Protein AF-A0A3C0K4G5-F1 (afdb_monomer)

Nearest PDB structures (foldseek):
  8pnl-assembly2_C  TM=5.214E-01  e=1.977E+00  Mycolicibacterium hassiacum DSM 44199
  8tn6-assembly1_C  TM=3.599E-01  e=7.451E+00  synthetic construct

Structure (mmCIF, N/CA/C/O backbone):
data_AF-A0A3C0K4G5-F1
#
_entry.id   AF-A0A3C0K4G5-F1
#
loop_
_atom_site.group_PDB
_atom_site.id
_atom_site.type_symbol
_atom_site.label_atom_id
_atom_site.label_alt_id
_atom_site.label_comp_id
_atom_site.label_asym_id
_atom_site.label_entity_id
_atom_site.label_seq_id
_atom_site.pdbx_PDB_ins_code
_atom_site.Cartn_x
_atom_site.Cartn_y
_atom_site.Cartn_z
_atom_site.occupancy
_atom_site.B_iso_or_equiv
_atom_site.auth_seq_id
_atom_site.auth_comp_id
_atom_site.auth_asym_id
_atom_site.auth_atom_id
_atom_site.pdbx_PDB_model_num
ATOM 1 N N . MET A 1 1 ? 1.314 -15.168 -3.927 1.00 71.06 1 MET A N 1
ATOM 2 C CA . MET A 1 1 ? 0.604 -15.951 -2.889 1.00 71.06 1 MET A CA 1
ATOM 3 C C . MET A 1 1 ? 1.428 -16.122 -1.617 1.00 71.06 1 MET A C 1
ATOM 5 O O . MET A 1 1 ? 0.917 -15.771 -0.565 1.00 71.06 1 MET A O 1
ATOM 9 N N . PHE A 1 2 ? 2.704 -16.529 -1.686 1.00 85.88 2 PHE A N 1
ATOM 10 C CA . PHE A 1 2 ? 3.572 -16.619 -0.495 1.00 85.88 2 PHE A CA 1
ATOM 11 C C . PHE A 1 2 ? 3.654 -15.322 0.336 1.00 85.88 2 PHE A C 1
ATOM 13 O O . PHE A 1 2 ? 3.448 -15.363 1.543 1.00 85.88 2 PHE A O 1
ATOM 20 N N . TYR A 1 3 ? 3.853 -14.161 -0.300 1.00 85.94 3 TYR A N 1
ATOM 21 C CA . TYR A 1 3 ? 3.911 -12.863 0.399 1.00 85.94 3 TYR A CA 1
ATOM 22 C C . TYR A 1 3 ? 2.612 -12.499 1.130 1.00 85.94 3 TYR A C 1
ATOM 24 O O . TYR A 1 3 ? 2.644 -11.969 2.234 1.00 85.94 3 TYR A O 1
ATOM 32 N N . LEU A 1 4 ? 1.462 -12.830 0.533 1.00 84.94 4 LEU A N 1
ATOM 33 C CA . LEU A 1 4 ? 0.150 -12.618 1.148 1.00 84.94 4 LEU A CA 1
ATOM 34 C C . LEU A 1 4 ? -0.042 -13.521 2.364 1.00 84.94 4 LEU A C 1
ATOM 36 O O . LEU A 1 4 ? -0.507 -13.043 3.386 1.00 84.94 4 LEU A O 1
ATOM 40 N N . ALA A 1 5 ? 0.375 -14.789 2.291 1.00 87.75 5 ALA A N 1
ATOM 41 C CA . ALA A 1 5 ? 0.320 -15.696 3.436 1.00 87.75 5 ALA A CA 1
ATOM 42 C C . ALA A 1 5 ? 1.181 -15.192 4.608 1.00 87.75 5 ALA A C 1
ATOM 44 O O . ALA A 1 5 ? 0.716 -15.164 5.748 1.00 87.75 5 ALA A O 1
ATOM 45 N N . ILE A 1 6 ? 2.401 -14.719 4.321 1.00 90.00 6 ILE A N 1
ATOM 46 C CA . ILE A 1 6 ? 3.275 -14.085 5.320 1.00 90.00 6 ILE A CA 1
ATOM 47 C C . ILE A 1 6 ? 2.600 -12.833 5.892 1.00 90.00 6 ILE A C 1
ATOM 49 O O . ILE A 1 6 ? 2.559 -12.660 7.107 1.00 90.00 6 ILE A O 1
ATOM 53 N N . GLY A 1 7 ? 2.025 -11.989 5.034 1.00 88.94 7 GLY A N 1
ATOM 54 C CA . GLY A 1 7 ? 1.287 -10.795 5.437 1.00 88.94 7 GLY A CA 1
ATOM 55 C C . GLY A 1 7 ? 0.081 -11.108 6.321 1.00 88.94 7 GLY A C 1
ATOM 56 O O . GLY A 1 7 ? -0.123 -10.449 7.333 1.00 88.94 7 GLY A O 1
ATOM 57 N N . TYR A 1 8 ? -0.689 -12.150 6.008 1.00 88.38 8 TYR A N 1
ATOM 58 C CA . TYR A 1 8 ? -1.828 -12.573 6.824 1.00 88.38 8 TYR A CA 1
ATOM 59 C C . TYR A 1 8 ? -1.393 -13.034 8.211 1.00 88.38 8 TYR A C 1
ATOM 61 O O . TYR A 1 8 ? -1.981 -12.616 9.209 1.00 88.38 8 TYR A O 1
ATOM 69 N N . TYR A 1 9 ? -0.328 -13.831 8.282 1.00 88.62 9 TYR A N 1
ATOM 70 C CA . TYR A 1 9 ? 0.226 -14.296 9.548 1.00 88.62 9 TYR A CA 1
ATOM 71 C C . TYR A 1 9 ? 0.795 -13.143 10.389 1.00 88.62 9 TYR A C 1
ATOM 73 O O . TYR A 1 9 ? 0.429 -12.971 11.552 1.00 88.62 9 TYR A O 1
ATOM 81 N N . LEU A 1 10 ? 1.650 -12.303 9.795 1.00 87.94 10 LEU A N 1
ATOM 82 C CA . LEU A 1 10 ? 2.227 -11.144 10.480 1.00 87.94 10 LEU A CA 1
ATOM 83 C C . LEU A 1 10 ? 1.141 -10.153 10.902 1.00 87.94 10 LEU A C 1
ATOM 85 O O . LEU A 1 10 ? 1.164 -9.665 12.029 1.00 87.94 10 LEU A O 1
ATOM 89 N N . GLY A 1 11 ? 0.177 -9.883 10.025 1.00 83.88 11 GLY A N 1
ATOM 90 C CA . GLY A 1 11 ? -0.947 -8.993 10.278 1.00 83.88 11 GLY A CA 1
ATOM 91 C C . GLY A 1 11 ? -1.810 -9.454 11.444 1.00 83.88 11 GLY A C 1
ATOM 92 O O . GLY A 1 11 ? -2.115 -8.634 12.303 1.00 83.88 11 GLY A O 1
ATOM 93 N N . GLY A 1 12 ? -2.129 -10.750 11.524 1.00 83.25 12 GLY A N 1
ATOM 94 C CA . GLY A 1 12 ? -2.823 -11.336 12.676 1.00 83.25 12 GLY A CA 1
ATOM 95 C C . GLY A 1 12 ? -2.038 -11.138 13.973 1.00 83.25 12 GLY A C 1
ATOM 96 O O . GLY A 1 12 ? -2.555 -10.579 14.937 1.00 83.25 12 GLY A O 1
ATOM 97 N N . ASN A 1 13 ? -0.743 -11.458 13.966 1.00 85.69 13 ASN A N 1
ATOM 98 C CA . ASN A 1 13 ? 0.110 -11.306 15.147 1.00 85.69 13 ASN A CA 1
ATOM 99 C C . ASN A 1 13 ? 0.260 -9.839 15.597 1.00 85.69 13 ASN A C 1
ATOM 101 O O . ASN A 1 13 ? 0.286 -9.548 16.795 1.00 85.69 13 ASN A O 1
ATOM 105 N N . PHE A 1 14 ? 0.376 -8.896 14.655 1.00 82.12 14 PHE A N 1
ATOM 106 C CA . PHE A 1 14 ? 0.451 -7.463 14.956 1.00 82.12 14 PHE A CA 1
ATOM 107 C C . PHE A 1 14 ? -0.881 -6.902 15.453 1.00 82.12 14 PHE A C 1
ATOM 109 O O . PHE A 1 14 ? -0.883 -6.037 16.334 1.00 82.12 14 PHE A O 1
ATOM 116 N N . ALA A 1 15 ? -1.993 -7.388 14.907 1.00 82.00 15 ALA A N 1
ATOM 117 C CA . ALA A 1 15 ? -3.328 -6.998 15.323 1.00 82.00 15 ALA A CA 1
ATOM 118 C C . ALA A 1 15 ? -3.652 -7.502 16.736 1.00 82.00 15 ALA A C 1
ATOM 120 O O . ALA A 1 15 ? -4.296 -6.796 17.502 1.00 82.00 15 ALA A O 1
ATOM 121 N N . ASP A 1 16 ? -3.148 -8.673 17.117 1.00 82.38 16 ASP A N 1
ATOM 122 C CA . ASP A 1 16 ? -3.434 -9.293 18.412 1.00 82.38 16 ASP A CA 1
ATOM 123 C C . ASP A 1 16 ? -2.729 -8.616 19.586 1.00 82.38 16 ASP A C 1
ATOM 125 O O . ASP A 1 16 ? -3.278 -8.547 20.683 1.00 82.38 16 ASP A O 1
ATOM 129 N N . LYS A 1 17 ? -1.523 -8.080 19.372 1.00 81.38 17 LYS A N 1
ATOM 130 C CA . LYS A 1 17 ? -0.744 -7.470 20.458 1.00 81.38 17 LYS A CA 1
ATOM 131 C C . LYS A 1 17 ? -1.300 -6.132 20.934 1.00 81.38 17 LYS A C 1
ATOM 133 O O . LYS A 1 17 ? -1.215 -5.850 22.121 1.00 81.38 17 LYS A O 1
ATOM 138 N N . ASN A 1 18 ? -1.740 -5.265 20.019 1.00 79.25 18 ASN A N 1
ATOM 139 C CA . ASN A 1 18 ? -2.241 -3.916 20.321 1.00 79.25 18 ASN A CA 1
ATOM 140 C C . ASN A 1 18 ? -2.985 -3.343 19.097 1.00 79.25 18 ASN A C 1
ATOM 142 O O . ASN A 1 18 ? -2.387 -2.551 18.349 1.00 79.25 18 ASN A O 1
ATOM 146 N N . PRO A 1 19 ? -4.254 -3.731 18.873 1.00 83.00 19 PRO A N 1
ATOM 147 C CA . PRO A 1 19 ? -5.026 -3.281 17.723 1.00 83.00 19 PRO A CA 1
ATOM 148 C C . PRO A 1 19 ? -5.425 -1.818 17.914 1.00 83.00 19 PRO A C 1
ATOM 150 O O . PRO A 1 19 ? -6.320 -1.502 18.695 1.00 83.00 19 PRO A O 1
ATOM 153 N N . THR A 1 20 ? -4.764 -0.904 17.202 1.00 89.94 20 THR A N 1
ATOM 154 C CA . THR A 1 20 ? -5.171 0.507 17.172 1.00 89.94 20 THR A CA 1
ATOM 155 C C . THR A 1 20 ? -5.359 0.984 15.734 1.00 89.94 20 THR A C 1
ATOM 157 O O . THR A 1 20 ? -4.530 0.669 14.873 1.00 89.94 20 THR A O 1
ATOM 160 N N . PRO A 1 21 ? -6.410 1.778 15.439 1.00 90.31 21 PRO A N 1
ATOM 161 C CA . PRO A 1 21 ? -6.629 2.275 14.081 1.00 90.31 21 PRO A CA 1
ATOM 162 C C . PRO A 1 21 ? -5.448 3.111 13.574 1.00 90.31 21 PRO A C 1
ATOM 164 O O . PRO A 1 21 ? -5.067 3.011 12.413 1.00 90.31 21 PRO A O 1
ATOM 167 N N . ALA A 1 22 ? -4.801 3.879 14.457 1.00 90.25 22 ALA A N 1
ATOM 168 C CA . ALA A 1 22 ? -3.616 4.659 14.111 1.00 90.25 22 ALA A CA 1
ATOM 169 C C . ALA A 1 22 ? -2.469 3.792 13.562 1.00 90.25 22 ALA A C 1
ATOM 171 O O . ALA A 1 22 ? -1.893 4.124 12.528 1.00 90.25 22 ALA A O 1
ATOM 172 N N . LYS A 1 23 ? -2.160 2.658 14.210 1.00 90.69 23 LYS A N 1
ATOM 173 C CA . LYS A 1 23 ? -1.107 1.736 13.750 1.00 90.69 23 LYS A CA 1
ATOM 174 C C . LYS A 1 23 ? -1.482 1.057 12.438 1.00 90.69 23 LYS A C 1
ATOM 176 O O . LYS A 1 23 ? -0.622 0.920 11.575 1.00 90.69 23 LYS A O 1
ATOM 181 N N . TYR A 1 24 ? -2.750 0.680 12.276 1.00 93.38 24 TYR A N 1
ATOM 182 C CA . TYR A 1 24 ? -3.276 0.129 11.028 1.00 93.38 24 TYR A CA 1
ATOM 183 C C . TYR A 1 24 ? -3.051 1.079 9.848 1.00 93.38 24 TYR A C 1
ATOM 185 O O . TYR A 1 24 ? -2.390 0.723 8.873 1.00 93.38 24 TYR A O 1
ATOM 193 N N . TYR A 1 25 ? -3.529 2.318 9.962 1.00 94.44 25 TYR A N 1
ATOM 194 C CA . TYR A 1 25 ? -3.372 3.303 8.898 1.00 94.44 25 TYR A CA 1
ATOM 195 C C . TYR A 1 25 ? -1.909 3.690 8.678 1.00 94.44 25 TYR A C 1
ATOM 197 O O . TYR A 1 25 ? -1.507 3.912 7.539 1.00 94.44 25 TYR A O 1
ATOM 205 N N . GLN A 1 26 ? -1.086 3.721 9.729 1.00 93.19 26 GLN A N 1
ATOM 206 C CA . GLN A 1 26 ? 0.347 3.991 9.604 1.00 93.19 26 GLN A CA 1
ATOM 207 C C . GLN A 1 26 ? 1.075 2.877 8.835 1.00 93.19 26 GLN A C 1
ATOM 209 O O . GLN A 1 26 ? 1.898 3.151 7.965 1.00 93.19 26 GLN A O 1
ATOM 214 N N . LEU A 1 27 ? 0.735 1.617 9.105 1.00 94.06 27 LEU A N 1
ATOM 215 C CA . LEU A 1 27 ? 1.274 0.465 8.388 1.00 94.06 27 LEU A CA 1
ATOM 216 C C . LEU A 1 27 ? 0.886 0.496 6.898 1.00 94.06 27 LEU A C 1
ATOM 218 O O . LEU A 1 27 ? 1.720 0.271 6.019 1.00 94.06 27 LEU A O 1
ATOM 222 N N . LEU A 1 28 ? -0.366 0.841 6.595 1.00 95.38 28 LEU A N 1
ATOM 223 C CA . LEU A 1 28 ? -0.839 0.958 5.215 1.00 95.38 28 LEU A CA 1
ATOM 224 C C . LEU A 1 28 ? -0.250 2.161 4.471 1.00 95.38 28 LEU A C 1
ATOM 226 O O . LEU A 1 28 ? 0.032 2.058 3.279 1.00 95.38 28 LEU A O 1
ATOM 230 N N . SER A 1 29 ? 0.021 3.272 5.155 1.00 95.94 29 SER A N 1
ATOM 231 C CA . SER A 1 29 ? 0.682 4.424 4.529 1.00 95.94 29 SER A CA 1
ATOM 232 C C . SER A 1 29 ? 2.145 4.139 4.169 1.00 95.94 29 SER A C 1
ATOM 234 O O . SER A 1 29 ? 2.613 4.633 3.146 1.00 95.94 29 SER A O 1
ATOM 236 N N . ILE A 1 30 ? 2.839 3.253 4.895 1.00 95.69 30 ILE A N 1
ATOM 237 C CA . ILE A 1 30 ? 4.140 2.714 4.450 1.00 95.69 30 ILE A CA 1
ATOM 238 C C . ILE A 1 30 ? 3.978 1.946 3.130 1.00 95.69 30 ILE A C 1
ATOM 240 O O . ILE A 1 30 ? 4.737 2.177 2.189 1.00 95.69 30 ILE A O 1
ATOM 244 N N . SER A 1 31 ? 2.964 1.080 3.023 1.00 95.00 31 SER A N 1
ATOM 245 C CA . SER A 1 31 ? 2.683 0.345 1.775 1.00 95.00 31 SER A CA 1
ATOM 246 C C . SER A 1 31 ? 2.389 1.279 0.609 1.00 95.00 31 SER A C 1
ATOM 248 O O . SER A 1 31 ? 2.823 1.013 -0.509 1.00 95.00 31 SER A O 1
ATOM 250 N N . ALA A 1 32 ? 1.676 2.376 0.864 1.00 96.00 32 ALA A N 1
ATOM 251 C CA . ALA A 1 32 ? 1.344 3.379 -0.137 1.00 96.00 32 ALA A CA 1
ATOM 252 C C . ALA A 1 32 ? 2.599 4.035 -0.729 1.00 96.00 32 ALA A C 1
ATOM 254 O O . ALA A 1 32 ? 2.745 4.102 -1.950 1.00 96.00 32 ALA A O 1
ATOM 255 N N . VAL A 1 33 ? 3.539 4.447 0.129 1.00 95.88 33 VAL A N 1
ATOM 256 C CA . VAL A 1 33 ? 4.823 5.023 -0.298 1.00 95.88 33 VAL A CA 1
ATOM 257 C C . VAL A 1 33 ? 5.664 3.994 -1.045 1.00 95.88 33 VAL A C 1
ATOM 259 O O . VAL A 1 33 ? 6.161 4.287 -2.127 1.00 95.88 33 VAL A O 1
ATOM 262 N N . LEU A 1 34 ? 5.781 2.771 -0.520 1.00 94.25 34 LEU A N 1
ATOM 263 C CA . LEU A 1 34 ? 6.515 1.699 -1.194 1.00 94.25 34 LEU A CA 1
ATOM 264 C C . LEU A 1 34 ? 5.939 1.406 -2.581 1.00 94.25 34 LEU A C 1
ATOM 266 O O . LEU A 1 34 ? 6.698 1.277 -3.534 1.00 94.25 34 LEU A O 1
ATOM 270 N N . THR A 1 35 ? 4.611 1.367 -2.702 1.00 93.69 35 THR A N 1
ATOM 271 C CA . THR A 1 35 ? 3.902 1.152 -3.971 1.00 93.69 35 THR A CA 1
ATOM 272 C C . THR A 1 35 ? 4.184 2.276 -4.967 1.00 93.69 35 THR A C 1
ATOM 274 O O . THR A 1 35 ? 4.454 2.010 -6.135 1.00 93.69 35 T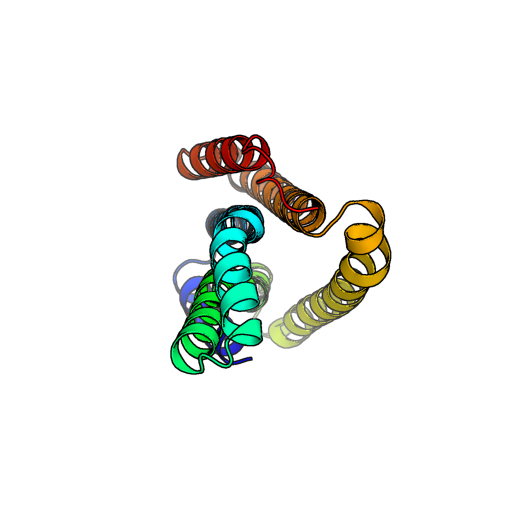HR A O 1
ATOM 277 N N . ALA A 1 36 ? 4.197 3.529 -4.510 1.00 92.94 36 ALA A N 1
ATOM 278 C CA . ALA A 1 36 ? 4.545 4.687 -5.332 1.00 92.94 36 ALA A CA 1
ATOM 279 C C . ALA A 1 36 ? 6.008 4.669 -5.813 1.00 92.94 36 ALA A C 1
ATOM 281 O O . ALA A 1 36 ? 6.304 5.158 -6.904 1.00 92.94 36 ALA A O 1
ATOM 282 N N . SER A 1 37 ? 6.914 4.079 -5.029 1.00 91.25 37 SER A N 1
ATOM 283 C CA . SER A 1 37 ? 8.331 3.930 -5.379 1.00 91.25 37 SER A CA 1
ATOM 284 C C . SER A 1 37 ? 8.596 2.849 -6.429 1.00 91.25 37 SER A C 1
ATOM 286 O O . SER A 1 37 ? 9.598 2.943 -7.137 1.00 91.25 37 SER A O 1
ATOM 288 N N . ILE A 1 38 ? 7.720 1.841 -6.555 1.00 91.06 38 ILE A N 1
ATOM 289 C CA . ILE A 1 38 ? 7.889 0.691 -7.466 1.00 91.06 38 ILE A CA 1
ATOM 290 C C . ILE A 1 38 ? 8.363 1.098 -8.867 1.00 91.06 38 ILE A C 1
ATOM 292 O O . ILE A 1 38 ? 9.419 0.604 -9.260 1.00 91.06 38 ILE A O 1
ATOM 296 N N . PRO A 1 39 ? 7.673 1.987 -9.618 1.00 87.75 39 PRO A N 1
ATOM 297 C CA . PRO A 1 39 ? 8.055 2.298 -10.996 1.00 87.75 39 PRO A CA 1
ATOM 298 C C . PRO A 1 39 ? 9.496 2.807 -11.125 1.00 87.75 39 PRO A C 1
ATOM 300 O O . PRO A 1 39 ? 10.181 2.458 -12.085 1.00 87.75 39 PRO A O 1
ATOM 303 N N . TYR A 1 40 ? 9.982 3.568 -10.144 1.00 85.56 40 TYR A N 1
ATOM 304 C CA . TYR A 1 40 ? 11.330 4.140 -10.157 1.00 85.56 40 TYR A CA 1
ATOM 305 C C . TYR A 1 40 ? 12.409 3.107 -9.849 1.00 85.56 40 TYR A C 1
ATOM 307 O O . TYR A 1 40 ? 13.481 3.140 -10.446 1.00 85.56 40 TYR A O 1
ATOM 315 N N . ILE A 1 41 ? 12.119 2.167 -8.949 1.00 85.00 41 ILE A N 1
ATOM 316 C CA . ILE A 1 41 ? 13.048 1.086 -8.602 1.00 85.00 41 ILE A CA 1
ATOM 317 C C . ILE A 1 41 ? 13.052 0.018 -9.707 1.00 85.00 41 ILE A C 1
ATOM 319 O O . ILE A 1 41 ? 14.096 -0.548 -10.023 1.00 85.00 41 ILE A O 1
ATOM 323 N N . SER A 1 42 ? 11.903 -0.239 -10.341 1.00 78.88 42 SER A N 1
ATOM 324 C CA . SER A 1 42 ? 11.782 -1.237 -11.408 1.00 78.88 42 SER A CA 1
ATOM 325 C C . SER A 1 42 ? 12.382 -0.787 -12.739 1.00 78.88 42 SER A C 1
ATOM 327 O O . SER A 1 42 ? 12.813 -1.629 -13.520 1.00 78.88 42 SER A O 1
ATOM 329 N N . GLN A 1 43 ? 12.428 0.521 -13.016 1.00 76.56 43 GLN A N 1
ATOM 330 C CA . GLN A 1 43 ? 12.919 1.057 -14.289 1.00 76.56 43 GLN A CA 1
ATOM 331 C C . GLN A 1 43 ? 14.357 0.623 -14.653 1.00 76.56 43 GLN A C 1
ATOM 333 O O . GLN A 1 43 ? 14.540 0.134 -15.770 1.00 76.56 43 GLN A O 1
ATOM 338 N N . PRO A 1 44 ? 15.374 0.730 -13.771 1.00 71.69 44 PRO A N 1
ATOM 339 C CA . PRO A 1 44 ? 16.724 0.258 -14.094 1.00 71.69 44 PRO A CA 1
ATOM 340 C C . PRO A 1 44 ? 16.767 -1.259 -14.309 1.00 71.69 44 PRO A C 1
ATOM 342 O O . PRO A 1 44 ? 17.443 -1.739 -15.216 1.00 71.69 44 PRO A O 1
ATOM 345 N N . ILE A 1 45 ? 15.995 -2.018 -13.528 1.00 71.12 45 ILE A N 1
ATOM 346 C CA . ILE A 1 45 ? 15.939 -3.480 -13.630 1.00 71.12 45 ILE A CA 1
ATOM 347 C C . ILE A 1 45 ? 15.361 -3.901 -14.980 1.00 71.12 45 ILE A C 1
ATOM 349 O O . ILE A 1 45 ? 15.919 -4.772 -15.638 1.00 71.12 45 ILE A O 1
ATOM 353 N N . LEU A 1 46 ? 14.286 -3.249 -15.423 1.00 67.81 46 LEU A N 1
ATOM 354 C CA . LEU A 1 46 ? 13.648 -3.511 -16.713 1.00 67.81 46 LEU A CA 1
ATOM 355 C C . LEU A 1 46 ? 14.551 -3.145 -17.896 1.00 67.81 46 LEU A C 1
ATOM 357 O O . LEU A 1 46 ? 14.577 -3.873 -18.885 1.00 67.81 46 LEU A O 1
ATOM 361 N N . PHE A 1 47 ? 15.318 -2.057 -17.793 1.00 71.12 47 PHE A N 1
ATOM 362 C CA . PHE A 1 47 ? 16.280 -1.664 -18.824 1.00 71.12 47 PHE A CA 1
ATOM 363 C C . PHE A 1 47 ? 17.416 -2.685 -18.972 1.00 71.12 47 PHE A C 1
ATOM 365 O O . PHE A 1 47 ? 17.741 -3.093 -20.085 1.00 71.12 47 PHE A O 1
ATOM 372 N N . HIS A 1 48 ? 17.988 -3.151 -17.859 1.00 67.75 48 HIS A N 1
ATOM 373 C CA . HIS A 1 48 ? 19.017 -4.191 -17.894 1.00 67.75 48 HIS A CA 1
ATOM 374 C C . HIS A 1 48 ? 18.455 -5.554 -18.325 1.00 67.75 48 HIS A C 1
ATOM 376 O O . HIS A 1 48 ? 19.112 -6.283 -19.066 1.00 67.75 48 HIS A O 1
ATOM 382 N N . ALA A 1 49 ? 17.220 -5.878 -17.934 1.00 64.06 49 ALA A N 1
ATOM 383 C CA . ALA A 1 49 ? 16.542 -7.099 -18.354 1.00 64.06 49 ALA A CA 1
ATOM 384 C C . ALA A 1 49 ? 16.275 -7.131 -19.866 1.00 64.06 49 ALA A C 1
ATOM 386 O O . ALA A 1 49 ? 16.491 -8.164 -20.496 1.00 64.06 49 ALA A O 1
ATOM 387 N N . SER A 1 50 ? 15.832 -6.019 -20.467 1.00 63.03 50 SER A N 1
ATOM 388 C CA . SER A 1 50 ? 15.538 -5.976 -21.906 1.00 63.03 50 SER A CA 1
ATOM 389 C C . SER A 1 50 ? 16.800 -6.159 -22.753 1.00 63.03 50 SER A C 1
ATOM 391 O O . SER A 1 50 ? 16.787 -6.919 -23.721 1.00 63.03 50 SER A O 1
ATOM 393 N N . GLN A 1 51 ? 17.921 -5.556 -22.348 1.00 64.56 51 GLN A N 1
ATOM 394 C CA . GLN A 1 51 ? 19.211 -5.762 -23.012 1.00 64.56 51 GLN A CA 1
ATOM 395 C C . GLN A 1 51 ? 19.701 -7.210 -22.881 1.00 64.56 51 GLN A C 1
ATOM 397 O O . GLN A 1 51 ? 20.162 -7.790 -23.862 1.00 64.56 51 GLN A O 1
ATOM 402 N N . ALA A 1 52 ? 19.529 -7.824 -21.709 1.00 61.41 52 ALA A N 1
ATOM 403 C CA . ALA A 1 52 ? 19.947 -9.201 -21.453 1.00 61.41 52 ALA A CA 1
ATOM 404 C C . ALA A 1 52 ? 19.148 -10.257 -22.224 1.00 61.41 52 ALA A C 1
ATOM 406 O O . ALA A 1 52 ? 19.727 -11.224 -22.716 1.00 61.41 52 ALA A O 1
ATOM 407 N N . ILE A 1 53 ? 17.832 -10.070 -22.368 1.00 60.44 53 ILE A N 1
ATOM 408 C CA . ILE A 1 53 ? 16.982 -10.973 -23.162 1.00 60.44 53 ILE A CA 1
ATOM 409 C C . ILE A 1 53 ? 17.431 -10.969 -24.627 1.00 60.44 53 ILE A C 1
ATOM 411 O O . ILE A 1 53 ? 17.495 -12.021 -25.256 1.00 60.44 53 ILE A O 1
ATOM 415 N N . THR A 1 54 ? 17.811 -9.800 -25.148 1.00 62.09 54 THR A N 1
ATOM 416 C CA . THR A 1 54 ? 18.315 -9.655 -26.523 1.00 62.09 54 THR A CA 1
ATOM 417 C C . THR A 1 54 ? 19.670 -10.350 -26.721 1.00 62.09 54 THR A C 1
ATOM 419 O O . THR A 1 54 ? 19.987 -10.780 -27.827 1.00 62.09 54 THR A O 1
ATOM 422 N N . ALA A 1 55 ? 20.452 -10.498 -25.647 1.00 67.12 55 ALA A N 1
ATOM 423 C CA . ALA A 1 55 ? 21.757 -11.157 -25.635 1.00 67.12 55 ALA A CA 1
ATOM 424 C C . ALA A 1 55 ? 21.717 -12.645 -25.218 1.00 67.12 55 ALA A C 1
ATOM 426 O O . ALA A 1 55 ? 22.772 -13.267 -25.136 1.00 67.12 55 ALA A O 1
ATOM 427 N N . PHE A 1 56 ? 20.533 -13.222 -24.949 1.00 63.62 56 PHE A N 1
ATOM 428 C CA . PHE A 1 56 ? 20.363 -14.570 -24.371 1.00 63.62 56 PHE A CA 1
ATOM 429 C C . PHE A 1 56 ? 21.153 -14.802 -23.061 1.00 63.62 56 PHE A C 1
ATOM 431 O O . PHE A 1 56 ? 21.564 -15.922 -22.754 1.00 63.62 56 PHE A O 1
ATOM 438 N N . ASP A 1 57 ? 21.342 -13.755 -22.252 1.00 70.88 57 ASP A N 1
ATOM 439 C CA . ASP A 1 57 ? 22.142 -13.811 -21.023 1.00 70.88 57 ASP A CA 1
ATOM 440 C C . ASP A 1 57 ? 21.287 -14.238 -19.809 1.00 70.88 57 ASP A C 1
ATOM 442 O O . ASP A 1 57 ? 20.659 -13.428 -19.113 1.00 70.88 57 ASP A O 1
ATOM 446 N N . ILE A 1 58 ? 21.217 -15.556 -19.582 1.00 73.31 58 ILE A N 1
ATOM 447 C CA . ILE A 1 58 ? 20.372 -16.209 -18.560 1.00 73.31 58 ILE A CA 1
ATOM 448 C C . ILE A 1 58 ? 20.598 -15.660 -17.127 1.00 73.31 58 ILE A C 1
ATOM 450 O O . ILE A 1 58 ? 19.605 -15.428 -16.422 1.00 73.31 58 ILE A O 1
ATOM 454 N N . PRO A 1 59 ? 21.839 -15.416 -16.655 1.00 76.56 59 PRO A N 1
ATOM 455 C CA . PRO A 1 59 ? 22.101 -14.818 -15.343 1.00 76.56 59 PRO A CA 1
ATOM 456 C C . PRO A 1 59 ? 21.417 -13.467 -15.101 1.00 76.56 59 PRO A C 1
ATOM 458 O O . PRO A 1 59 ? 20.815 -13.266 -14.044 1.00 76.56 59 PRO A O 1
ATOM 461 N N . ILE A 1 60 ? 21.458 -12.546 -16.068 1.00 73.75 60 ILE A N 1
ATOM 462 C CA . ILE A 1 60 ? 20.887 -11.201 -15.897 1.00 73.75 60 ILE A CA 1
ATOM 463 C C . ILE A 1 60 ? 19.355 -11.261 -15.908 1.00 73.75 60 ILE A C 1
ATOM 465 O O . ILE A 1 60 ? 18.707 -10.613 -15.082 1.00 73.75 60 ILE A O 1
ATOM 469 N N . ALA A 1 61 ? 18.765 -12.091 -16.775 1.00 73.38 61 ALA A N 1
ATOM 470 C CA . ALA A 1 61 ? 17.321 -12.326 -16.784 1.00 73.38 61 ALA A CA 1
ATOM 471 C C . ALA A 1 61 ? 16.826 -12.893 -15.438 1.00 73.38 61 ALA A C 1
ATOM 473 O O . ALA A 1 61 ? 15.826 -12.428 -14.885 1.00 73.38 61 ALA A O 1
ATOM 474 N N . THR A 1 62 ? 17.573 -13.841 -14.865 1.00 78.69 62 THR A N 1
ATOM 475 C CA . THR A 1 62 ? 17.278 -14.417 -13.544 1.00 78.69 62 THR A CA 1
ATOM 476 C C . THR A 1 62 ? 17.408 -13.369 -12.434 1.00 78.69 62 THR A C 1
ATOM 478 O O . THR A 1 62 ? 16.539 -13.272 -11.565 1.00 78.69 62 THR A O 1
ATOM 481 N N . GLY A 1 63 ? 18.444 -12.526 -12.485 1.00 81.38 63 GLY A N 1
ATOM 482 C CA . GLY A 1 63 ? 18.637 -11.419 -11.546 1.00 81.38 63 GLY A CA 1
ATOM 483 C C . GLY A 1 63 ? 17.500 -10.395 -11.584 1.00 81.38 63 GLY A C 1
ATOM 484 O O . GLY A 1 63 ? 17.006 -9.984 -10.534 1.00 81.38 63 GLY A O 1
ATOM 485 N N . ALA A 1 64 ? 17.017 -10.032 -12.775 1.00 79.00 64 ALA A N 1
ATOM 486 C CA . ALA A 1 64 ? 15.892 -9.113 -12.932 1.00 79.00 64 ALA A CA 1
ATOM 487 C C . ALA A 1 64 ? 14.571 -9.691 -12.403 1.00 79.00 64 ALA A C 1
ATOM 489 O O . ALA A 1 64 ? 13.784 -8.978 -11.771 1.00 79.00 64 ALA A O 1
ATOM 490 N N . PHE A 1 65 ? 14.341 -10.990 -12.611 1.00 81.38 65 PHE A N 1
ATOM 491 C CA . PHE A 1 65 ? 13.183 -11.693 -12.065 1.00 81.38 65 PHE A CA 1
ATOM 492 C C . PHE A 1 65 ? 13.190 -11.685 -10.530 1.00 81.38 65 PHE A C 1
ATOM 494 O O . PHE A 1 65 ? 12.207 -11.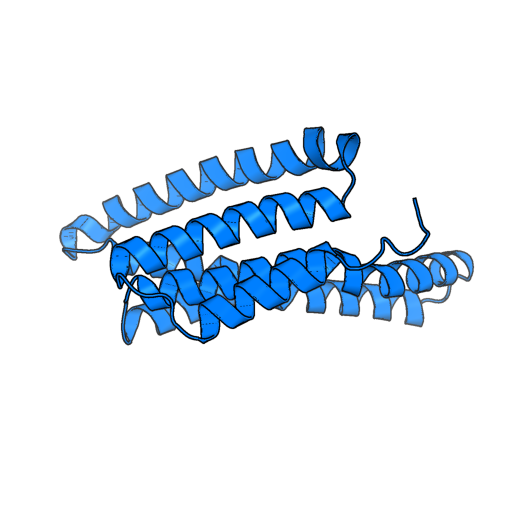275 -9.908 1.00 81.38 65 PHE A O 1
ATOM 501 N N . ILE A 1 66 ? 14.318 -12.053 -9.912 1.00 84.81 66 ILE A N 1
ATOM 502 C CA . ILE A 1 66 ? 14.483 -12.030 -8.451 1.00 84.81 66 ILE A CA 1
ATOM 503 C C . ILE A 1 66 ? 14.349 -10.600 -7.911 1.00 84.81 66 ILE A C 1
ATOM 505 O O . ILE A 1 66 ? 13.644 -10.378 -6.927 1.00 84.81 66 ILE A O 1
ATOM 509 N N . GLY A 1 67 ? 14.967 -9.617 -8.570 1.00 84.19 67 GLY A N 1
ATOM 510 C CA . GLY A 1 67 ? 14.871 -8.208 -8.187 1.00 84.19 67 GLY A CA 1
ATOM 511 C C . GLY A 1 67 ? 13.428 -7.706 -8.190 1.00 84.19 67 GLY A C 1
ATOM 512 O O . GLY A 1 67 ? 12.983 -7.078 -7.230 1.00 84.19 67 GLY A O 1
ATOM 513 N N . THR A 1 68 ? 12.660 -8.061 -9.221 1.00 82.62 68 THR A N 1
ATOM 514 C CA . THR A 1 68 ? 11.235 -7.720 -9.309 1.00 82.62 68 THR A CA 1
ATOM 515 C C . THR A 1 68 ? 10.445 -8.372 -8.174 1.00 82.62 68 THR A C 1
ATOM 517 O O . THR A 1 68 ? 9.702 -7.685 -7.475 1.00 82.62 68 THR A O 1
ATOM 520 N N . LEU A 1 69 ? 10.648 -9.669 -7.914 1.00 85.81 69 LEU A N 1
ATOM 521 C CA . LEU A 1 69 ? 9.997 -10.367 -6.799 1.00 85.81 69 LEU A CA 1
ATOM 522 C C . LEU A 1 69 ? 10.245 -9.671 -5.455 1.00 85.81 69 LEU A C 1
ATOM 524 O O . LEU A 1 69 ? 9.303 -9.474 -4.689 1.00 85.81 69 LEU A O 1
ATOM 528 N N . LEU A 1 70 ? 11.485 -9.260 -5.180 1.00 86.06 70 LEU A N 1
ATOM 529 C CA . LEU A 1 70 ? 11.849 -8.592 -3.929 1.00 86.06 70 LEU A CA 1
ATOM 530 C C . LEU A 1 70 ? 11.217 -7.201 -3.791 1.00 86.06 70 LEU A C 1
ATOM 532 O O . LEU A 1 70 ? 10.742 -6.858 -2.708 1.00 86.06 70 LEU A O 1
ATOM 536 N N . ILE A 1 71 ? 11.150 -6.425 -4.876 1.00 87.44 71 ILE A N 1
ATOM 537 C CA . ILE A 1 71 ? 10.521 -5.093 -4.877 1.00 87.44 71 ILE A CA 1
ATOM 538 C C . ILE A 1 71 ? 9.038 -5.184 -4.527 1.00 87.44 71 ILE A C 1
ATOM 540 O O . ILE A 1 71 ? 8.541 -4.391 -3.730 1.00 87.44 71 ILE A O 1
ATOM 544 N N . PHE A 1 72 ? 8.333 -6.161 -5.097 1.00 88.62 72 PHE A N 1
ATOM 545 C CA . PHE A 1 72 ? 6.909 -6.358 -4.837 1.00 88.62 72 PHE A CA 1
ATOM 546 C C . PHE A 1 72 ? 6.635 -7.075 -3.509 1.00 88.62 72 PHE A C 1
ATOM 548 O O . PHE A 1 72 ? 5.568 -6.880 -2.925 1.00 88.62 72 PHE A O 1
ATOM 555 N N . ALA A 1 73 ? 7.580 -7.868 -2.998 1.00 90.88 73 ALA A N 1
ATOM 556 C CA . ALA A 1 73 ? 7.400 -8.644 -1.774 1.00 90.88 73 ALA A CA 1
ATOM 557 C C . ALA A 1 73 ? 7.019 -7.764 -0.579 1.00 90.88 73 ALA A C 1
ATOM 559 O O . ALA A 1 73 ? 6.052 -8.067 0.121 1.00 90.88 73 ALA A O 1
ATOM 560 N N . LEU A 1 74 ? 7.744 -6.666 -0.354 1.00 91.25 74 LEU A N 1
ATOM 561 C CA . LEU A 1 74 ? 7.543 -5.809 0.813 1.00 91.25 74 LEU A CA 1
ATOM 562 C C . LEU A 1 74 ? 6.161 -5.117 0.835 1.00 91.25 74 LEU A C 1
ATOM 564 O O . LEU A 1 74 ? 5.422 -5.345 1.795 1.00 91.25 74 LEU A O 1
ATOM 568 N N . PRO A 1 75 ? 5.749 -4.331 -0.185 1.00 92.25 75 PRO A N 1
ATOM 569 C CA . PRO A 1 75 ? 4.440 -3.675 -0.178 1.00 92.25 75 PRO A CA 1
ATOM 570 C C . PRO A 1 75 ? 3.282 -4.680 -0.165 1.00 92.25 75 PRO A C 1
ATOM 572 O O . PRO A 1 75 ? 2.311 -4.469 0.556 1.00 92.25 75 PRO A O 1
ATOM 575 N N . ILE A 1 76 ? 3.385 -5.802 -0.889 1.00 92.50 76 ILE A N 1
ATOM 576 C CA . ILE A 1 76 ? 2.318 -6.817 -0.921 1.00 92.50 76 ILE A CA 1
ATOM 577 C C . ILE A 1 76 ? 2.173 -7.512 0.434 1.00 92.50 76 ILE A C 1
ATOM 579 O O . ILE A 1 76 ? 1.053 -7.770 0.868 1.00 92.50 76 ILE A O 1
ATOM 583 N N . THR A 1 77 ? 3.280 -7.798 1.122 1.00 93.44 77 THR A N 1
ATOM 584 C CA . THR A 1 77 ? 3.234 -8.406 2.461 1.00 93.44 77 THR A CA 1
ATOM 585 C C . THR A 1 77 ? 2.524 -7.481 3.445 1.00 93.44 77 THR A C 1
ATOM 587 O O . THR A 1 77 ? 1.641 -7.921 4.177 1.00 93.44 77 THR A O 1
ATOM 590 N N . ILE A 1 78 ? 2.851 -6.186 3.429 1.00 93.31 78 ILE A N 1
ATOM 591 C CA . ILE A 1 78 ? 2.232 -5.212 4.333 1.00 93.31 78 ILE A CA 1
ATOM 592 C C . ILE A 1 78 ? 0.749 -4.991 3.984 1.00 93.31 78 ILE A C 1
ATOM 594 O O . ILE A 1 78 ? -0.085 -4.943 4.886 1.00 93.31 78 ILE A O 1
ATOM 598 N N . LEU A 1 79 ? 0.389 -4.933 2.697 1.00 92.88 79 LEU A N 1
ATOM 599 C CA . LEU A 1 79 ? -1.014 -4.903 2.264 1.00 92.88 79 LEU A CA 1
ATOM 600 C C . LEU A 1 79 ? -1.772 -6.167 2.687 1.00 92.88 79 LEU A C 1
ATOM 602 O O . LEU A 1 79 ? -2.935 -6.078 3.078 1.00 92.88 79 LEU A O 1
ATOM 606 N N . GLY A 1 80 ? -1.114 -7.329 2.677 1.00 91.38 80 GLY A N 1
ATOM 607 C CA . GLY A 1 80 ? -1.661 -8.580 3.198 1.00 91.38 80 GLY A CA 1
ATOM 608 C C . GLY A 1 80 ? -2.074 -8.469 4.666 1.00 91.38 80 GLY A C 1
ATOM 609 O O . GLY A 1 80 ? -3.115 -8.994 5.046 1.00 91.38 80 GLY A O 1
ATOM 610 N N . CYS A 1 81 ? -1.358 -7.691 5.480 1.00 92.00 81 CYS A N 1
ATOM 611 C CA . CYS A 1 81 ? -1.736 -7.457 6.875 1.00 92.00 81 CYS A CA 1
ATOM 612 C C . CYS A 1 81 ? -3.088 -6.738 7.039 1.00 92.00 81 CYS A C 1
ATOM 614 O O . CYS A 1 81 ? -3.647 -6.754 8.134 1.00 92.00 81 CYS A O 1
ATOM 616 N N . SER A 1 82 ? -3.617 -6.104 5.986 1.00 92.88 82 SER A N 1
ATOM 617 C CA . SER A 1 82 ? -4.801 -5.247 6.057 1.00 92.88 82 SER A CA 1
ATOM 618 C C . SER A 1 82 ? -6.045 -5.985 6.560 1.00 92.88 82 SER A C 1
ATOM 620 O O . SER A 1 82 ? -6.640 -5.587 7.560 1.00 92.88 82 SER A O 1
ATOM 622 N N . SER A 1 83 ? -6.412 -7.102 5.923 1.00 91.69 83 SER A N 1
ATOM 623 C CA . SER A 1 83 ? -7.627 -7.857 6.256 1.00 91.69 83 SER A CA 1
ATOM 624 C C . SER A 1 83 ? -7.656 -8.379 7.700 1.00 91.69 83 SER A C 1
ATOM 626 O O . SER A 1 83 ? -8.618 -8.061 8.399 1.00 91.69 83 SER A O 1
ATOM 628 N N . PRO A 1 84 ? -6.649 -9.128 8.207 1.00 91.12 84 PRO A N 1
ATOM 629 C CA . PRO A 1 84 ? -6.686 -9.613 9.589 1.00 91.12 84 PRO A CA 1
ATOM 630 C C . PRO A 1 84 ? -6.679 -8.467 10.609 1.00 91.12 84 PRO A C 1
ATOM 632 O O . PRO A 1 84 ? -7.371 -8.546 11.624 1.00 91.12 84 PRO A O 1
ATOM 635 N N . TYR A 1 85 ? -5.972 -7.368 10.324 1.00 92.75 85 TYR A N 1
ATOM 636 C CA . TYR A 1 85 ? -5.944 -6.205 11.209 1.00 92.75 85 TYR A CA 1
ATOM 637 C C . TYR A 1 85 ? -7.297 -5.483 11.241 1.00 92.75 85 TYR A C 1
ATOM 639 O O . TYR A 1 85 ? -7.802 -5.161 12.317 1.00 92.75 85 TYR A O 1
ATOM 647 N N . ALA A 1 86 ? -7.925 -5.275 10.082 1.00 92.19 86 ALA A N 1
ATOM 648 C CA . ALA A 1 86 ? -9.251 -4.675 9.981 1.00 92.19 86 ALA A CA 1
ATOM 649 C C . ALA A 1 86 ? -10.316 -5.534 10.678 1.00 92.19 86 ALA A C 1
ATOM 651 O O . ALA A 1 86 ? -11.132 -5.001 11.426 1.00 92.19 86 ALA A O 1
ATOM 652 N N . ILE A 1 87 ? -10.274 -6.860 10.497 1.00 92.75 87 ILE A N 1
ATOM 653 C CA . ILE A 1 87 ? -11.170 -7.791 11.197 1.00 92.75 87 ILE A CA 1
ATOM 654 C C . ILE A 1 87 ? -10.998 -7.642 12.707 1.00 92.75 87 ILE A C 1
ATOM 656 O O . ILE A 1 87 ? -11.991 -7.490 13.410 1.00 92.75 87 ILE A O 1
ATOM 660 N N . ARG A 1 88 ? -9.758 -7.623 13.209 1.00 91.06 88 ARG A N 1
ATOM 661 C CA . ARG A 1 88 ? -9.490 -7.478 14.645 1.00 91.06 88 ARG A CA 1
ATOM 662 C C . ARG A 1 88 ? -9.961 -6.138 15.208 1.00 91.06 88 ARG A C 1
ATOM 664 O O . ARG A 1 88 ? -10.478 -6.119 16.316 1.00 91.06 88 ARG A O 1
ATOM 671 N N . LEU A 1 89 ? -9.821 -5.046 14.454 1.00 90.62 89 LEU A N 1
ATOM 672 C CA . LEU A 1 89 ? -10.317 -3.719 14.842 1.00 90.62 89 LEU A CA 1
ATOM 673 C C . LEU A 1 89 ? -11.847 -3.635 14.883 1.00 90.62 89 LEU A C 1
ATOM 675 O O . LEU A 1 89 ? -12.397 -2.907 15.703 1.00 90.62 89 LEU A O 1
ATOM 679 N N . LEU A 1 90 ? -12.528 -4.346 13.985 1.00 90.06 90 LEU A N 1
ATOM 680 C CA . LEU A 1 90 ? -13.989 -4.358 13.885 1.00 90.06 90 LEU A CA 1
ATOM 681 C C . LEU A 1 90 ? -14.640 -5.418 14.784 1.00 90.06 90 LEU A C 1
ATOM 683 O O . LEU A 1 90 ? -15.860 -5.425 14.953 1.00 90.06 90 LEU A O 1
ATOM 687 N N . LEU A 1 91 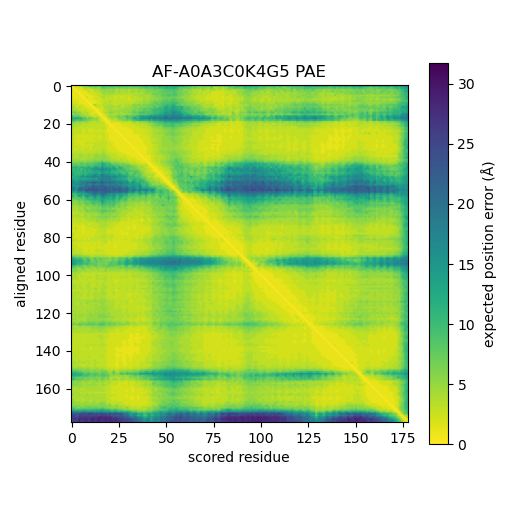? -13.849 -6.335 15.341 1.00 89.81 91 LEU A N 1
ATOM 688 C CA . LEU A 1 91 ? -14.330 -7.390 16.216 1.00 89.81 91 LEU A CA 1
ATOM 689 C C . LEU A 1 91 ? -14.623 -6.826 17.610 1.00 89.81 91 LEU A C 1
ATOM 691 O O . LEU A 1 91 ? -13.726 -6.665 18.431 1.00 89.81 91 LEU A O 1
ATOM 695 N N . THR A 1 92 ? -15.897 -6.562 17.885 1.00 80.12 92 THR A N 1
ATOM 696 C CA . THR A 1 92 ? -16.373 -6.124 19.206 1.00 80.12 92 THR A CA 1
ATOM 697 C C . THR A 1 92 ? -16.716 -7.293 20.126 1.00 80.12 92 THR A C 1
ATOM 699 O O . THR A 1 92 ? -16.392 -7.254 21.310 1.00 80.12 92 THR A O 1
ATOM 702 N N . HIS A 1 93 ? -17.328 -8.351 19.582 1.00 82.94 93 HIS A N 1
ATOM 703 C CA . HIS A 1 93 ? -17.713 -9.559 20.316 1.00 82.94 93 HIS A CA 1
ATOM 704 C C . HIS A 1 93 ? -17.278 -10.829 19.568 1.00 82.94 93 HIS A C 1
ATOM 706 O O . HIS A 1 93 ? -17.424 -10.876 18.340 1.00 82.94 93 HIS A O 1
ATOM 712 N N . PRO A 1 94 ? -16.795 -11.871 20.275 1.00 80.75 94 PRO A N 1
ATOM 713 C CA . PRO A 1 94 ? -16.380 -13.138 19.664 1.00 80.75 94 PRO A CA 1
ATOM 714 C C . PRO A 1 94 ? -17.481 -13.796 18.821 1.00 80.75 94 PRO A C 1
ATOM 716 O O . PRO A 1 94 ? -17.197 -14.335 17.750 1.00 80.75 94 PRO A O 1
ATOM 719 N N . ASP A 1 95 ? -18.735 -13.666 19.257 1.00 84.00 95 ASP A N 1
ATOM 720 C CA . ASP A 1 95 ? -19.911 -14.273 18.619 1.00 84.00 95 ASP A CA 1
ATOM 721 C C . ASP A 1 95 ? -20.169 -13.732 17.203 1.00 84.00 95 ASP A C 1
ATOM 723 O O . ASP A 1 95 ? 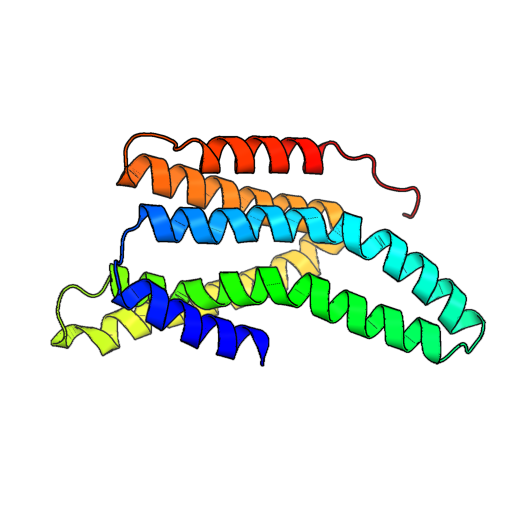-20.718 -14.421 16.348 1.00 84.00 95 ASP A O 1
ATOM 727 N N . ASN A 1 96 ? -19.702 -12.512 16.914 1.00 85.94 96 ASN A N 1
ATOM 728 C CA . ASN A 1 96 ? -19.860 -11.861 15.612 1.00 85.94 96 ASN A CA 1
ATOM 729 C C . ASN A 1 96 ? -18.640 -12.026 14.693 1.00 85.94 96 ASN A C 1
ATOM 731 O O . ASN A 1 96 ? -18.602 -11.435 13.611 1.00 85.94 96 ASN A O 1
ATOM 735 N N . SER A 1 97 ? -17.646 -12.826 15.090 1.00 86.50 97 SER A N 1
ATOM 736 C CA . SER A 1 97 ? -16.385 -12.994 14.355 1.00 86.50 97 SER A CA 1
ATOM 737 C C . SER A 1 97 ? -16.579 -13.419 12.901 1.00 86.50 97 SER A C 1
ATOM 739 O O . SER A 1 97 ? -16.006 -12.795 12.006 1.00 86.50 97 SER A O 1
ATOM 741 N N . GLY A 1 98 ? -17.446 -14.403 12.648 1.00 88.94 98 GLY A N 1
ATOM 742 C CA . GLY A 1 98 ? -17.756 -14.867 11.294 1.00 88.94 98 GLY A CA 1
ATOM 743 C C . GLY A 1 98 ? -18.403 -13.786 10.420 1.00 88.94 98 GLY A C 1
ATOM 744 O O . GLY A 1 98 ? -18.008 -13.604 9.270 1.00 88.94 98 GLY A O 1
ATOM 745 N N . SER A 1 99 ? -19.349 -13.016 10.971 1.00 90.88 99 SER A N 1
ATOM 746 C CA . SER A 1 99 ? -20.041 -11.940 10.242 1.00 90.88 99 SER A CA 1
ATOM 747 C C . SER A 1 99 ? -19.104 -10.774 9.916 1.00 90.88 99 SER A C 1
ATOM 749 O O . SER A 1 99 ? -19.076 -10.293 8.781 1.00 90.88 99 SER A O 1
ATOM 751 N N . THR A 1 100 ? -18.280 -10.347 10.878 1.00 92.50 100 THR A N 1
ATOM 752 C CA . THR A 1 100 ? -17.278 -9.293 10.670 1.00 92.50 100 THR A CA 1
ATOM 753 C C . THR A 1 100 ? -16.238 -9.714 9.635 1.00 92.50 100 THR A C 1
ATOM 755 O O . THR A 1 100 ? -15.967 -8.955 8.704 1.00 92.50 100 THR A O 1
ATOM 758 N N . ALA A 1 101 ? -15.705 -10.934 9.739 1.00 91.44 101 ALA A N 1
ATOM 759 C CA . ALA A 1 101 ? -14.772 -11.472 8.755 1.00 91.44 101 ALA A CA 1
ATOM 760 C C . ALA A 1 101 ? -15.405 -11.540 7.359 1.00 91.44 101 ALA A C 1
ATOM 762 O O . ALA A 1 101 ? -14.814 -11.052 6.397 1.00 91.44 101 ALA A O 1
ATOM 763 N N . GLY A 1 102 ? -16.634 -12.055 7.250 1.00 93.19 102 GLY A N 1
ATOM 764 C CA . GLY A 1 102 ? -17.371 -12.133 5.989 1.00 93.19 102 GLY A CA 1
ATOM 765 C C . GLY A 1 102 ? -17.557 -10.772 5.313 1.00 93.19 102 GLY A C 1
ATOM 766 O O . GLY A 1 102 ? -17.311 -10.652 4.115 1.00 93.19 102 GLY A O 1
ATOM 767 N N . LYS A 1 103 ? -17.912 -9.725 6.073 1.00 93.50 103 LYS A N 1
ATOM 768 C CA . LYS A 1 103 ? -18.043 -8.348 5.556 1.00 93.50 103 LYS A CA 1
ATOM 769 C C . LYS A 1 103 ? -16.715 -7.770 5.066 1.00 93.50 103 LYS A C 1
ATOM 771 O O . LYS A 1 103 ? -16.677 -7.114 4.029 1.00 93.50 103 LYS A O 1
ATOM 776 N N . VAL A 1 104 ? -15.623 -8.000 5.797 1.00 94.00 104 VAL A N 1
ATOM 777 C CA . VAL A 1 104 ? -14.293 -7.524 5.384 1.00 94.00 104 VAL A CA 1
ATOM 778 C C . VAL A 1 104 ? -13.824 -8.259 4.127 1.00 94.00 104 VAL A C 1
ATOM 780 O O . VAL A 1 104 ? -13.328 -7.623 3.198 1.00 94.00 104 VAL A O 1
ATOM 783 N N . TYR A 1 105 ? -14.018 -9.577 4.053 1.00 92.19 105 TYR A N 1
ATOM 784 C CA . TYR A 1 105 ? -13.641 -10.365 2.879 1.00 92.19 105 TYR A CA 1
ATOM 785 C C . TYR A 1 105 ? -14.478 -10.033 1.646 1.00 92.19 105 TYR A C 1
ATOM 787 O O . TYR A 1 105 ? -13.918 -9.936 0.552 1.00 92.19 105 TYR A O 1
ATOM 795 N N . SER A 1 106 ? -15.787 -9.813 1.791 1.00 94.62 106 SER A N 1
ATOM 796 C CA . SER A 1 106 ? -16.638 -9.427 0.662 1.00 94.62 106 SER A CA 1
ATOM 797 C C . SER A 1 106 ? -16.231 -8.066 0.100 1.00 94.62 106 SER A C 1
ATOM 799 O O . SER A 1 106 ? -16.046 -7.940 -1.112 1.00 94.62 106 SER A O 1
ATOM 801 N N . LEU A 1 107 ? -15.977 -7.080 0.969 1.00 94.81 107 LEU A N 1
ATOM 802 C CA . LEU A 1 107 ? -15.474 -5.770 0.560 1.00 94.81 107 LEU A CA 1
ATOM 803 C C . LEU A 1 107 ? -14.094 -5.875 -0.099 1.00 94.81 107 LEU A C 1
ATOM 805 O O . LEU A 1 107 ? -13.864 -5.262 -1.138 1.00 94.81 107 LEU A O 1
ATOM 809 N N . SER A 1 108 ? -13.191 -6.681 0.465 1.00 91.69 108 SER A N 1
ATOM 810 C CA . SER A 1 108 ? -11.857 -6.892 -0.103 1.00 91.69 108 SER A CA 1
ATOM 811 C C . SER A 1 108 ? -11.915 -7.557 -1.476 1.00 91.69 108 SER A C 1
ATOM 813 O O . SER A 1 108 ? -11.129 -7.197 -2.346 1.00 91.69 108 SER A O 1
ATOM 815 N N . THR A 1 109 ? -12.838 -8.496 -1.681 1.00 93.75 109 THR A N 1
ATOM 816 C CA . THR A 1 109 ? -13.013 -9.202 -2.957 1.00 93.75 109 THR A CA 1
ATOM 817 C C . THR A 1 109 ? -13.599 -8.273 -4.017 1.00 93.75 109 THR A C 1
ATOM 819 O O . THR A 1 109 ? -13.073 -8.179 -5.124 1.00 93.75 109 THR A O 1
ATOM 822 N N . ALA A 1 110 ? -14.652 -7.525 -3.678 1.00 95.94 110 A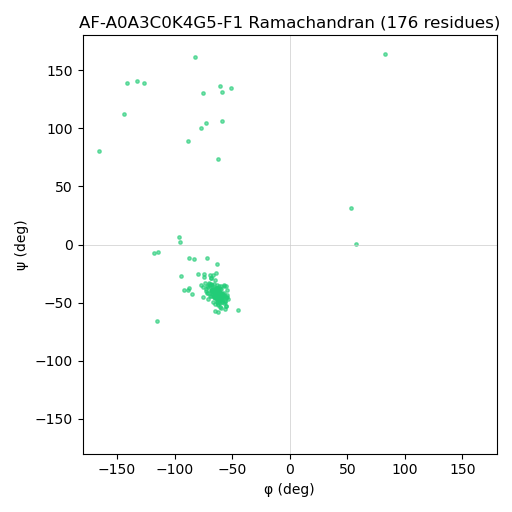LA A N 1
ATOM 823 C CA . ALA A 1 110 ? -15.224 -6.526 -4.579 1.00 95.94 110 ALA A CA 1
ATOM 824 C C . ALA A 1 110 ? -14.185 -5.452 -4.942 1.00 95.94 110 ALA A C 1
ATOM 826 O O . ALA A 1 110 ? -13.995 -5.128 -6.115 1.00 95.94 110 ALA A O 1
ATOM 827 N N . GLY A 1 111 ? -13.451 -4.962 -3.940 1.00 93.19 111 GLY A N 1
ATOM 828 C CA . GLY A 1 111 ? -12.366 -4.006 -4.116 1.00 93.19 111 GLY A CA 1
ATOM 829 C C . GLY A 1 111 ? -11.229 -4.546 -4.982 1.00 93.19 111 GLY A C 1
ATOM 830 O O . GLY A 1 111 ? -10.746 -3.817 -5.841 1.00 93.19 111 GLY A O 1
ATOM 831 N N . SER A 1 112 ? -10.826 -5.813 -4.831 1.00 93.44 112 SER A N 1
ATOM 832 C CA . SER A 1 112 ? -9.770 -6.409 -5.661 1.00 93.44 112 SER A CA 1
ATOM 833 C C . SER A 1 112 ? -10.208 -6.626 -7.104 1.00 93.44 112 SER A C 1
ATOM 835 O O . SER A 1 112 ? -9.390 -6.477 -8.004 1.00 93.44 112 SER A O 1
ATOM 837 N N . ILE A 1 113 ? -11.483 -6.948 -7.343 1.00 96.00 113 ILE A N 1
ATOM 838 C CA . ILE A 1 113 ? -12.042 -7.043 -8.698 1.00 96.00 113 ILE A CA 1
ATOM 839 C C . ILE A 1 113 ? -11.947 -5.671 -9.370 1.00 96.00 113 ILE A C 1
ATOM 841 O O . ILE A 1 113 ? -11.266 -5.519 -10.384 1.00 96.00 113 ILE A O 1
ATOM 845 N N . VAL A 1 114 ? -12.548 -4.648 -8.759 1.00 95.69 114 VAL A N 1
ATOM 846 C CA . VAL A 1 114 ? -12.536 -3.275 -9.287 1.00 95.69 114 VAL A CA 1
ATOM 847 C C . VAL A 1 114 ? -11.100 -2.761 -9.442 1.00 95.69 114 VAL A C 1
ATOM 849 O O . VAL A 1 114 ? -10.729 -2.235 -10.490 1.00 95.69 114 VAL A O 1
ATOM 852 N N . GLY A 1 115 ? -10.269 -2.981 -8.427 1.00 92.44 115 GLY A N 1
ATOM 853 C CA . GLY A 1 115 ? -8.867 -2.582 -8.385 1.00 92.44 115 GLY A CA 1
ATOM 854 C C . GLY A 1 115 ? -7.939 -3.387 -9.292 1.00 92.44 115 GLY A C 1
ATOM 855 O O . GLY A 1 115 ? -6.816 -2.952 -9.489 1.00 92.44 115 GLY A O 1
ATOM 856 N N . SER A 1 116 ? -8.365 -4.512 -9.870 1.00 93.06 116 SER A N 1
ATOM 857 C CA . SER A 1 116 ? -7.595 -5.205 -10.916 1.00 93.06 116 SER A CA 1
ATOM 858 C C . SER A 1 116 ? -8.008 -4.730 -12.306 1.00 93.06 116 SER A C 1
ATOM 860 O O . SER A 1 116 ? -7.159 -4.523 -13.167 1.00 93.06 116 SER A O 1
ATOM 862 N N . PHE A 1 117 ? -9.304 -4.496 -12.529 1.00 95.88 117 PHE A N 1
ATOM 863 C CA . PHE A 1 117 ? -9.805 -4.070 -13.835 1.00 95.88 117 PHE A CA 1
ATOM 864 C C . PHE A 1 117 ? -9.502 -2.604 -14.150 1.00 95.88 117 PHE A C 1
ATOM 866 O O . PHE A 1 117 ? -9.053 -2.316 -15.257 1.00 95.88 117 PHE A O 1
ATOM 873 N N . ILE A 1 118 ? -9.711 -1.675 -13.208 1.00 95.44 118 ILE A N 1
ATOM 874 C CA . ILE A 1 118 ? -9.507 -0.239 -13.468 1.00 95.44 118 ILE A CA 1
ATOM 875 C C . ILE A 1 118 ? -8.054 0.063 -13.871 1.00 95.44 118 ILE A C 1
ATOM 877 O O . ILE A 1 118 ? -7.867 0.689 -14.918 1.00 95.44 118 ILE A O 1
ATOM 881 N N . PRO A 1 119 ? -7.017 -0.386 -13.131 1.00 93.44 119 PRO A N 1
ATOM 882 C CA . PRO A 1 119 ? -5.639 -0.143 -13.541 1.00 93.44 119 PRO A CA 1
ATOM 883 C C . PRO A 1 119 ? -5.330 -0.761 -14.901 1.00 93.44 119 PRO A C 1
ATOM 885 O O . PRO A 1 119 ? -4.794 -0.081 -15.768 1.00 93.44 119 PRO A O 1
ATOM 888 N N . THR A 1 120 ? -5.693 -2.026 -15.111 1.00 93.19 120 THR A N 1
ATOM 889 C CA . THR A 1 120 ? -5.284 -2.775 -16.304 1.00 93.19 120 THR A CA 1
ATOM 890 C C . THR A 1 120 ? -6.010 -2.335 -17.573 1.00 93.19 120 THR A C 1
ATOM 892 O O . THR A 1 120 ? -5.382 -2.271 -18.626 1.00 93.19 120 THR A O 1
ATOM 895 N N . LEU A 1 121 ? -7.306 -2.019 -17.499 1.00 93.88 121 LEU A N 1
ATOM 896 C CA . LEU A 1 121 ? -8.114 -1.684 -18.677 1.00 93.88 121 LEU A CA 1
ATOM 897 C C . LEU A 1 121 ? -8.213 -0.184 -18.952 1.00 93.88 121 LEU A C 1
ATOM 899 O O . LEU A 1 121 ? -8.421 0.202 -20.099 1.00 93.88 121 LEU A O 1
ATOM 903 N N . LEU A 1 122 ? -8.093 0.655 -17.922 1.00 95.06 122 LEU A N 1
ATOM 904 C CA . LEU A 1 122 ? -8.287 2.097 -18.048 1.00 95.06 122 LEU A CA 1
ATOM 905 C C . LEU A 1 122 ? -6.989 2.848 -17.758 1.00 95.06 122 LEU A C 1
ATOM 907 O O . LEU A 1 122 ? -6.423 3.462 -18.653 1.00 95.06 122 LEU A O 1
ATOM 911 N N . THR A 1 123 ? -6.490 2.786 -16.523 1.00 92.56 123 THR A N 1
ATOM 912 C CA . THR A 1 123 ? -5.472 3.732 -16.042 1.00 92.56 123 THR A CA 1
ATOM 913 C C . THR A 1 123 ? -4.099 3.518 -16.675 1.00 92.56 123 THR A C 1
ATOM 915 O O . THR A 1 123 ? -3.445 4.494 -17.041 1.00 92.56 123 THR A O 1
ATOM 918 N N . ILE A 1 124 ? -3.660 2.266 -16.834 1.00 92.50 124 ILE A N 1
ATOM 919 C CA . ILE A 1 124 ? -2.371 1.940 -17.456 1.00 92.50 124 ILE A CA 1
ATOM 920 C C . ILE A 1 124 ? -2.383 2.326 -18.942 1.00 92.50 124 ILE A C 1
ATOM 922 O O . ILE A 1 124 ? -1.466 3.043 -19.342 1.00 92.50 124 ILE A O 1
ATOM 926 N N . PRO A 1 125 ? -3.397 1.955 -19.753 1.00 90.06 125 PRO A N 1
ATOM 927 C CA . PRO A 1 125 ? -3.466 2.395 -21.146 1.00 90.06 125 PRO A CA 1
ATOM 928 C C . PRO A 1 125 ? -3.546 3.916 -21.330 1.00 90.06 125 PRO A C 1
ATOM 930 O O . PRO A 1 125 ? -2.939 4.441 -22.259 1.00 90.06 125 PRO A O 1
ATOM 933 N N . THR A 1 126 ? -4.277 4.640 -20.473 1.00 91.75 126 THR A N 1
ATOM 934 C CA . THR A 1 126 ? 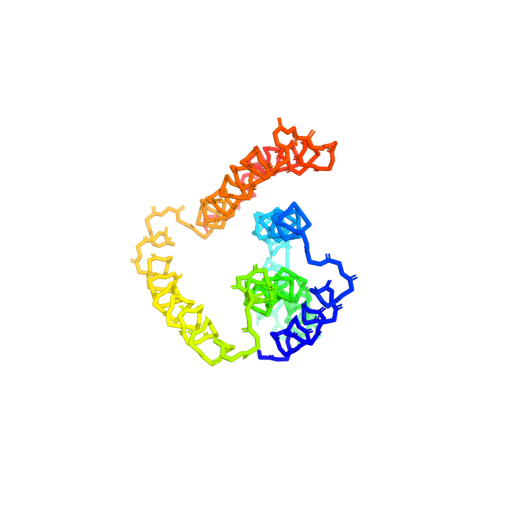-4.505 6.084 -20.666 1.00 91.75 126 THR A CA 1
ATOM 935 C C . THR A 1 126 ? -3.424 6.968 -20.052 1.00 91.75 126 THR A C 1
ATOM 937 O O . THR A 1 126 ? -3.089 8.004 -20.620 1.00 91.75 126 THR A O 1
ATOM 940 N N . TYR A 1 127 ? -2.888 6.599 -18.885 1.00 88.06 127 TYR A N 1
ATOM 941 C CA . TYR A 1 127 ? -1.962 7.434 -18.106 1.00 88.06 127 TYR A CA 1
ATOM 942 C C . TYR A 1 127 ? -0.578 6.805 -17.915 1.00 88.06 127 TYR A C 1
ATOM 944 O O . TYR A 1 127 ? 0.326 7.472 -17.405 1.00 88.06 127 TYR A O 1
ATOM 952 N N . GLY A 1 128 ? -0.395 5.546 -18.313 1.00 89.19 128 GLY A N 1
ATOM 953 C CA . GLY A 1 128 ? 0.841 4.795 -18.139 1.00 89.19 128 GLY A CA 1
ATOM 954 C C . GLY A 1 128 ? 0.989 4.162 -16.754 1.00 89.19 128 GLY A C 1
ATOM 955 O O . GLY A 1 128 ? 0.328 4.520 -15.770 1.00 89.19 128 GLY A O 1
ATOM 956 N N . THR A 1 129 ? 1.921 3.215 -16.663 1.00 89.19 129 THR A N 1
ATOM 957 C CA . THR A 1 129 ? 2.183 2.433 -15.448 1.00 89.19 129 THR A CA 1
ATOM 958 C C . THR A 1 129 ? 2.614 3.316 -14.277 1.00 89.19 129 THR A C 1
ATOM 960 O O . THR A 1 129 ? 2.026 3.231 -13.202 1.00 89.19 129 THR A O 1
ATOM 963 N N . ARG A 1 130 ? 3.574 4.233 -14.477 1.00 89.44 130 ARG A N 1
ATOM 964 C CA . ARG A 1 130 ? 4.073 5.131 -13.414 1.00 89.44 130 ARG A CA 1
ATOM 965 C C . ARG A 1 130 ? 2.945 5.924 -12.755 1.00 89.44 130 ARG A C 1
ATOM 967 O O . ARG A 1 130 ? 2.812 5.906 -11.535 1.00 89.44 130 ARG A O 1
ATOM 974 N N . ASN A 1 131 ? 2.132 6.605 -13.560 1.00 90.81 131 ASN A N 1
ATOM 975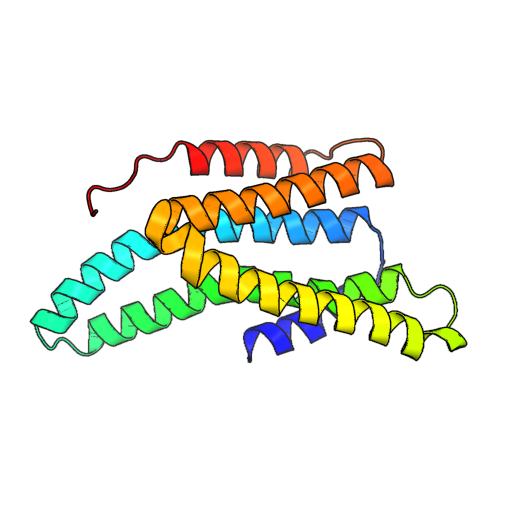 C CA . ASN A 1 131 ? 1.063 7.453 -13.037 1.00 90.81 131 ASN A CA 1
ATOM 976 C C . ASN A 1 131 ? -0.043 6.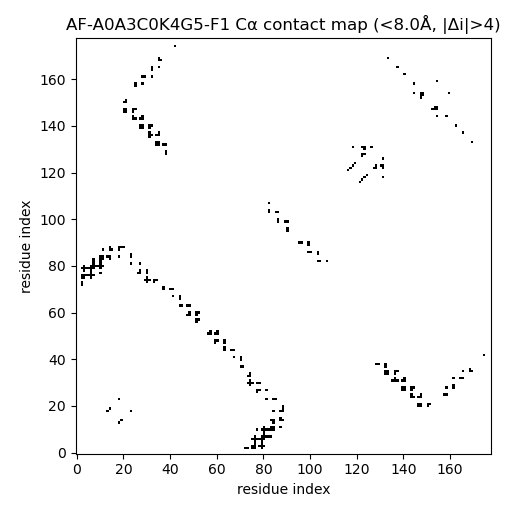628 -12.382 1.00 90.81 131 ASN A C 1
ATOM 978 O O . ASN A 1 131 ? -0.653 7.102 -11.434 1.00 90.81 131 ASN A O 1
ATOM 982 N N . THR A 1 132 ? -0.257 5.387 -12.823 1.00 93.44 132 THR A N 1
ATOM 983 C CA . THR A 1 132 ? -1.170 4.453 -12.157 1.00 93.44 132 THR A CA 1
ATOM 984 C C . THR A 1 132 ? -0.687 4.117 -10.743 1.00 93.44 132 THR A C 1
ATOM 986 O O . THR A 1 132 ? -1.451 4.258 -9.790 1.00 93.44 132 THR A O 1
ATOM 989 N N . TYR A 1 133 ? 0.588 3.742 -10.574 1.00 93.50 133 TYR A N 1
ATOM 990 C CA . TYR A 1 133 ? 1.162 3.461 -9.249 1.00 93.50 133 TYR A CA 1
ATOM 991 C C . TYR A 1 133 ? 1.116 4.682 -8.326 1.00 93.50 133 TYR A C 1
ATOM 993 O O . TYR A 1 133 ? 0.752 4.547 -7.158 1.00 93.50 133 TYR A O 1
ATOM 1001 N N . LEU A 1 134 ? 1.424 5.873 -8.852 1.00 94.38 134 LEU A N 1
ATOM 1002 C CA . LEU A 1 134 ? 1.264 7.120 -8.106 1.00 94.38 134 LEU A CA 1
ATOM 1003 C C . LEU A 1 134 ? -0.210 7.347 -7.747 1.00 94.38 134 LEU A C 1
ATOM 1005 O O . LEU A 1 134 ? -0.527 7.502 -6.583 1.00 94.38 134 LEU A O 1
ATOM 1009 N N . LEU A 1 135 ? -1.146 7.292 -8.691 1.00 95.31 135 LEU A N 1
ATOM 1010 C CA . LEU A 1 135 ? -2.560 7.555 -8.415 1.00 95.31 135 LEU A CA 1
ATOM 1011 C C . LEU A 1 135 ? -3.115 6.659 -7.298 1.00 95.31 135 LEU A C 1
ATOM 1013 O O . LEU A 1 135 ? -3.653 7.165 -6.314 1.00 95.31 135 LEU A O 1
ATOM 1017 N N . PHE A 1 136 ? -2.954 5.339 -7.415 1.00 95.81 136 PHE A N 1
ATOM 1018 C CA . PHE A 1 136 ? -3.479 4.399 -6.421 1.00 95.81 136 PHE A CA 1
ATOM 1019 C C . PHE A 1 136 ? -2.701 4.437 -5.102 1.00 95.81 136 PHE A C 1
ATOM 1021 O O . PHE A 1 136 ? -3.314 4.347 -4.036 1.00 95.81 136 PHE A O 1
ATOM 1028 N N . GLY A 1 137 ? -1.380 4.644 -5.147 1.00 95.69 137 GLY A N 1
ATOM 1029 C CA . GLY A 1 137 ? -0.574 4.898 -3.952 1.00 95.69 137 GLY A CA 1
ATOM 1030 C C . GLY A 1 137 ? -1.030 6.163 -3.220 1.00 95.69 137 GLY A C 1
ATOM 1031 O O . GLY A 1 137 ? -1.194 6.150 -2.005 1.00 95.69 137 GLY A O 1
ATOM 1032 N N . GLY A 1 138 ? -1.327 7.234 -3.952 1.00 96.56 138 GLY A N 1
ATOM 1033 C CA . GLY A 1 138 ? -1.834 8.493 -3.417 1.00 96.56 138 GLY A CA 1
ATOM 1034 C C . GLY A 1 138 ? -3.222 8.355 -2.807 1.00 96.56 138 GLY A C 1
ATOM 1035 O O . GLY A 1 138 ? -3.434 8.823 -1.692 1.00 96.56 138 GLY A O 1
ATOM 1036 N N . ILE A 1 139 ? -4.143 7.660 -3.482 1.00 96.94 139 ILE A N 1
ATOM 1037 C CA . ILE A 1 139 ? -5.475 7.354 -2.937 1.00 96.94 139 ILE A CA 1
ATOM 1038 C C . ILE A 1 139 ? -5.333 6.606 -1.609 1.00 96.94 139 ILE A C 1
ATOM 1040 O O . ILE A 1 139 ? -5.896 7.041 -0.605 1.00 96.94 139 ILE A O 1
ATOM 1044 N N . LEU A 1 140 ? -4.526 5.540 -1.574 1.00 96.19 140 LEU A N 1
ATOM 1045 C CA . LEU A 1 140 ? -4.287 4.772 -0.353 1.00 96.19 140 LEU A CA 1
ATOM 1046 C C . LEU A 1 140 ? -3.680 5.643 0.756 1.00 96.19 140 LEU A C 1
ATOM 1048 O O . LEU A 1 140 ? -4.131 5.581 1.901 1.00 96.19 140 LEU A O 1
ATOM 1052 N N . LEU A 1 141 ? -2.687 6.474 0.429 1.00 97.00 141 LEU A N 1
ATOM 1053 C CA . LEU A 1 141 ? -2.031 7.364 1.385 1.00 97.00 141 LEU A CA 1
ATOM 1054 C C . LEU A 1 141 ? -3.015 8.388 1.967 1.00 97.00 141 LEU A C 1
ATOM 1056 O O . LEU A 1 141 ? -3.054 8.566 3.183 1.00 97.00 141 LEU A O 1
ATOM 1060 N N . ILE A 1 142 ? -3.847 9.009 1.128 1.00 97.06 142 ILE A N 1
ATOM 1061 C CA . ILE A 1 142 ? -4.886 9.956 1.553 1.00 97.06 142 ILE A CA 1
ATOM 1062 C C . ILE A 1 142 ? -5.887 9.260 2.475 1.00 97.06 142 ILE A C 1
ATOM 1064 O O . ILE A 1 142 ? -6.167 9.774 3.557 1.00 97.06 142 ILE A O 1
ATOM 1068 N N . THR A 1 143 ? -6.381 8.071 2.109 1.00 96.25 143 THR A N 1
ATOM 1069 C CA . THR A 1 143 ? -7.284 7.288 2.966 1.00 96.25 143 THR A CA 1
ATOM 1070 C C . THR A 1 143 ? -6.652 7.001 4.329 1.00 96.25 143 THR A C 1
ATOM 1072 O O . THR A 1 143 ? -7.315 7.145 5.355 1.00 96.25 143 THR A O 1
ATOM 1075 N N . CYS A 1 144 ? -5.361 6.661 4.365 1.00 95.94 144 CYS A N 1
ATOM 1076 C CA . CYS A 1 144 ? -4.640 6.421 5.613 1.00 95.94 144 CYS A CA 1
ATOM 1077 C C . CYS A 1 144 ? -4.504 7.689 6.461 1.00 95.94 144 CYS A C 1
ATOM 1079 O O . CYS A 1 144 ? -4.755 7.648 7.662 1.00 95.94 144 CYS A O 1
ATOM 1081 N N . ILE A 1 145 ? -4.150 8.823 5.856 1.00 95.12 145 ILE A N 1
ATOM 1082 C CA . ILE A 1 145 ? -4.018 10.106 6.559 1.00 95.12 145 ILE A CA 1
ATOM 1083 C C . ILE A 1 145 ? -5.354 10.528 7.160 1.00 95.12 145 ILE A C 1
ATOM 1085 O O . ILE A 1 145 ? -5.412 10.879 8.338 1.00 95.12 145 ILE A O 1
ATOM 1089 N N . VAL A 1 146 ? -6.431 10.450 6.378 1.00 95.75 146 VAL A N 1
ATOM 1090 C CA . VAL A 1 146 ? -7.788 10.731 6.856 1.00 95.75 146 VAL A CA 1
ATOM 1091 C C . VAL A 1 146 ? -8.137 9.793 8.013 1.00 95.75 146 VAL A C 1
ATOM 1093 O O . VAL A 1 146 ? -8.591 10.258 9.054 1.00 95.75 146 VAL A O 1
ATOM 1096 N N . GLY A 1 147 ? -7.840 8.498 7.893 1.00 93.69 147 GLY A N 1
ATOM 1097 C CA . GLY A 1 147 ? -8.032 7.521 8.965 1.00 93.69 147 GLY A CA 1
ATOM 1098 C C . GLY A 1 147 ? -7.276 7.855 10.260 1.00 93.69 147 GLY A C 1
ATOM 1099 O O . GLY A 1 147 ? -7.848 7.775 11.351 1.00 93.69 147 GLY A O 1
ATOM 1100 N N . ILE A 1 148 ? -6.015 8.287 10.162 1.00 93.88 148 ILE A N 1
ATOM 1101 C CA . ILE A 1 148 ? -5.198 8.722 11.311 1.00 93.88 148 ILE A CA 1
ATOM 1102 C C . ILE A 1 148 ? -5.781 9.984 11.944 1.00 93.88 148 ILE A C 1
ATOM 1104 O O . ILE A 1 148 ? -5.909 10.053 13.167 1.00 93.88 148 ILE A O 1
ATOM 1108 N N . LEU A 1 149 ? -6.168 10.972 11.136 1.00 93.50 149 LEU A N 1
ATOM 1109 C CA . LEU A 1 149 ? -6.764 12.216 11.621 1.00 93.50 149 LEU A CA 1
ATOM 1110 C C . LEU A 1 149 ? -8.094 11.965 12.339 1.00 93.50 149 LEU A C 1
ATOM 1112 O O . LEU A 1 149 ? -8.320 12.530 13.406 1.00 93.50 149 LEU A O 1
ATOM 1116 N N . LEU A 1 150 ? -8.938 11.075 11.817 1.00 92.81 150 LEU A N 1
ATOM 1117 C CA . LEU A 1 150 ? -10.203 10.708 12.455 1.00 92.81 150 LEU A CA 1
ATOM 1118 C C . LEU A 1 150 ? -9.996 9.921 13.758 1.00 92.81 150 LEU A C 1
ATOM 1120 O O . LEU A 1 150 ? -10.753 10.107 14.707 1.00 92.81 150 LEU A O 1
ATOM 1124 N N . SER A 1 151 ? -8.967 9.071 13.836 1.00 89.94 151 SER A N 1
ATOM 1125 C CA . SER A 1 151 ? -8.721 8.238 15.019 1.00 89.94 151 SER A CA 1
ATOM 1126 C C . SER A 1 151 ? -7.930 8.940 16.126 1.00 89.94 151 SER A C 1
ATOM 1128 O O . SER A 1 151 ? -8.243 8.762 17.300 1.00 89.94 151 SER A O 1
ATOM 1130 N N . SER A 1 152 ? -6.884 9.693 15.785 1.00 85.94 152 SER A N 1
ATOM 1131 C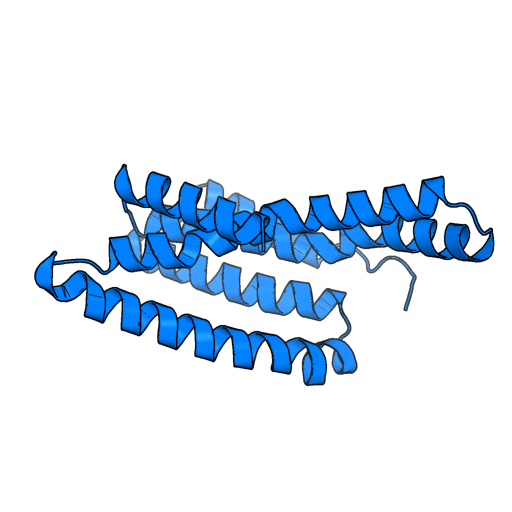 CA . SER A 1 152 ? -5.933 10.267 16.751 1.00 85.94 152 SER A CA 1
ATOM 1132 C C . SER A 1 152 ? -5.967 11.794 16.816 1.00 85.94 152 SER A C 1
ATOM 1134 O O . SER A 1 152 ? -5.286 12.371 17.661 1.00 85.94 152 SER A O 1
ATOM 1136 N N . LYS A 1 153 ? -6.731 12.464 15.938 1.00 84.56 153 LYS A N 1
ATOM 1137 C CA . LYS A 1 153 ? -6.856 13.935 15.822 1.00 84.56 153 LYS A CA 1
ATOM 1138 C C . LYS A 1 153 ? -5.549 14.701 15.574 1.00 84.56 153 LYS A C 1
ATOM 1140 O O . LYS A 1 153 ? -5.570 15.924 15.473 1.00 84.56 153 LYS A O 1
ATOM 1145 N N . LYS A 1 154 ? -4.413 14.008 15.471 1.00 87.88 154 LYS A N 1
ATOM 1146 C CA . LYS A 1 154 ? -3.085 14.570 15.220 1.00 87.88 154 LYS A CA 1
ATOM 1147 C C . LYS A 1 154 ? -2.302 13.652 14.292 1.00 87.88 154 LYS A C 1
ATOM 1149 O O . LYS A 1 154 ? -2.320 12.433 14.452 1.00 87.88 154 LYS A O 1
ATOM 1154 N N . LEU A 1 155 ? -1.585 14.262 13.355 1.00 87.75 155 LEU A N 1
ATOM 1155 C CA . LEU A 1 155 ? -0.580 13.589 12.541 1.00 87.75 155 LEU A CA 1
ATOM 1156 C C . LEU A 1 155 ? 0.676 13.358 13.383 1.00 87.75 155 LEU A C 1
ATOM 1158 O O . LEU A 1 155 ? 1.177 14.278 14.027 1.00 87.75 155 LEU A O 1
ATOM 1162 N N . ASN A 1 156 ? 1.191 12.132 13.370 1.00 90.06 156 ASN A N 1
ATOM 1163 C CA . ASN A 1 156 ? 2.502 11.846 13.940 1.00 90.06 156 ASN A CA 1
ATOM 1164 C C . ASN A 1 156 ? 3.616 12.196 12.939 1.00 90.06 156 ASN A C 1
ATOM 1166 O O . ASN A 1 156 ? 3.384 12.294 11.732 1.00 90.06 156 ASN A O 1
ATOM 1170 N N . ILE A 1 157 ? 4.844 12.350 13.445 1.00 91.44 157 ILE A N 1
ATOM 1171 C CA . ILE A 1 157 ? 6.025 12.682 12.628 1.00 91.44 157 ILE A CA 1
ATOM 1172 C C . ILE A 1 157 ? 6.198 11.669 11.489 1.00 91.44 157 ILE A C 1
ATOM 1174 O O . ILE A 1 157 ? 6.472 12.058 10.360 1.00 91.44 157 ILE A O 1
ATOM 1178 N N . ALA A 1 158 ? 5.956 10.383 11.755 1.00 91.50 158 ALA A N 1
ATOM 1179 C CA . ALA A 1 158 ? 6.043 9.335 10.743 1.00 91.50 158 ALA A CA 1
ATOM 1180 C C . ALA A 1 158 ? 5.095 9.568 9.553 1.00 91.50 158 ALA A C 1
ATOM 1182 O O . ALA A 1 158 ? 5.509 9.406 8.411 1.00 91.50 158 ALA A O 1
ATOM 1183 N N . SER A 1 159 ? 3.854 10.000 9.793 1.00 91.00 159 SER A N 1
ATOM 1184 C CA . SER A 1 159 ? 2.910 10.319 8.715 1.00 91.00 159 SER A CA 1
ATOM 1185 C C . SER A 1 159 ? 3.380 11.514 7.893 1.00 91.00 159 SER A C 1
ATOM 1187 O O . SER A 1 159 ? 3.284 11.484 6.672 1.00 91.00 159 SER A O 1
ATOM 1189 N N . ILE A 1 160 ? 3.937 12.541 8.543 1.00 92.94 160 ILE A N 1
ATOM 1190 C CA . ILE A 1 160 ? 4.499 13.711 7.853 1.00 92.94 160 ILE A CA 1
ATOM 1191 C C . ILE A 1 160 ? 5.672 13.283 6.968 1.00 92.94 160 ILE A C 1
ATOM 1193 O O . ILE A 1 160 ? 5.711 13.651 5.800 1.00 92.94 160 ILE A O 1
ATOM 1197 N N . VAL A 1 161 ? 6.579 12.453 7.491 1.00 95.56 161 VAL A N 1
ATOM 1198 C CA . VAL A 1 161 ? 7.708 11.898 6.730 1.00 95.56 161 VAL A CA 1
ATOM 1199 C C . VAL A 1 161 ? 7.221 11.068 5.541 1.00 95.56 161 VAL A C 1
ATOM 1201 O O . VAL A 1 161 ? 7.765 11.190 4.449 1.00 95.56 161 VAL A O 1
ATOM 1204 N N . LEU A 1 162 ? 6.180 10.249 5.704 1.00 94.31 162 LEU A N 1
ATOM 1205 C CA . LEU A 1 162 ? 5.617 9.460 4.603 1.00 94.31 162 LEU A CA 1
ATOM 1206 C C . LEU A 1 162 ? 4.967 10.350 3.535 1.00 94.31 162 LEU A C 1
ATOM 1208 O O . LEU A 1 162 ? 5.154 10.097 2.347 1.00 94.31 162 LEU A O 1
ATOM 1212 N N . ILE A 1 163 ? 4.270 11.417 3.937 1.00 94.56 163 ILE A N 1
ATOM 1213 C CA . ILE A 1 163 ? 3.697 12.411 3.017 1.00 94.56 163 ILE A CA 1
ATOM 1214 C C . ILE A 1 163 ? 4.799 13.109 2.226 1.00 94.56 163 ILE A C 1
ATOM 1216 O O . ILE A 1 163 ? 4.732 13.167 1.000 1.00 94.56 163 ILE A O 1
ATOM 1220 N N . THR A 1 164 ? 5.824 13.627 2.902 1.00 94.19 164 THR A N 1
ATOM 1221 C CA . THR A 1 164 ? 6.916 14.337 2.229 1.00 94.19 164 THR A CA 1
ATOM 1222 C C . THR A 1 164 ? 7.702 13.403 1.320 1.00 94.19 164 THR A C 1
ATOM 1224 O O . THR A 1 164 ? 8.019 13.784 0.198 1.00 94.19 164 THR A O 1
ATOM 1227 N N . THR A 1 165 ? 7.934 12.159 1.745 1.00 94.12 165 THR A N 1
ATOM 1228 C CA . THR A 1 165 ? 8.573 11.127 0.917 1.00 94.12 165 THR A CA 1
ATOM 1229 C C . THR A 1 165 ? 7.742 10.837 -0.329 1.00 94.12 165 THR A C 1
ATOM 1231 O O . THR A 1 165 ? 8.276 10.824 -1.433 1.00 94.12 165 THR A O 1
ATOM 1234 N N . TYR A 1 166 ? 6.427 10.672 -0.186 1.00 94.81 166 TYR A N 1
ATOM 1235 C CA . TYR A 1 166 ? 5.525 10.457 -1.313 1.00 94.81 166 TYR A CA 1
ATOM 1236 C C . TYR A 1 166 ? 5.535 11.631 -2.304 1.00 94.81 166 TYR A C 1
ATOM 1238 O O . TYR A 1 166 ? 5.594 11.424 -3.516 1.00 94.81 166 TYR A O 1
ATOM 1246 N N . ILE A 1 167 ? 5.509 12.869 -1.801 1.00 93.50 167 ILE A N 1
ATOM 1247 C CA . ILE A 1 167 ? 5.582 14.078 -2.633 1.00 93.50 167 ILE A CA 1
ATOM 1248 C C . ILE A 1 167 ? 6.936 14.160 -3.348 1.00 93.50 167 ILE A C 1
ATOM 1250 O O . ILE A 1 167 ? 6.981 14.463 -4.536 1.00 93.50 167 ILE A O 1
ATOM 1254 N N . ALA A 1 168 ? 8.037 13.844 -2.667 1.00 92.56 168 ALA A N 1
ATOM 1255 C CA . ALA A 1 168 ? 9.352 13.796 -3.298 1.00 92.56 168 ALA A CA 1
ATOM 1256 C C . ALA A 1 168 ? 9.394 12.748 -4.425 1.00 92.56 168 ALA A C 1
ATOM 1258 O O . ALA A 1 168 ? 9.874 13.035 -5.520 1.00 92.56 168 ALA A O 1
ATOM 1259 N N . ILE A 1 169 ? 8.820 11.561 -4.196 1.00 89.62 169 ILE A N 1
ATOM 1260 C CA . ILE A 1 169 ? 8.719 10.493 -5.200 1.00 89.62 169 ILE A CA 1
ATOM 1261 C C . ILE A 1 169 ? 7.868 10.927 -6.398 1.00 89.62 169 ILE A C 1
ATOM 1263 O O . ILE A 1 169 ? 8.204 10.603 -7.535 1.00 89.62 169 ILE A O 1
ATOM 1267 N N . SER A 1 170 ? 6.774 11.664 -6.197 1.00 87.94 170 SER A N 1
ATOM 1268 C CA . SER A 1 170 ? 5.909 12.090 -7.306 1.00 87.94 170 SER A CA 1
ATOM 1269 C C . SER A 1 170 ? 6.574 13.126 -8.223 1.00 87.94 170 SER A C 1
ATOM 1271 O O . SER A 1 170 ? 6.268 13.168 -9.418 1.00 87.94 170 SER A O 1
ATOM 1273 N N . GLN A 1 171 ? 7.525 13.900 -7.690 1.00 88.38 171 GLN A N 1
ATOM 1274 C CA . GLN A 1 171 ? 8.313 14.891 -8.427 1.00 88.38 171 GLN A CA 1
ATOM 1275 C C . GLN A 1 171 ? 9.523 14.305 -9.165 1.00 88.38 171 GLN A C 1
ATOM 1277 O O . GLN A 1 171 ? 10.106 14.996 -10.002 1.00 88.38 171 GLN A O 1
ATOM 1282 N N . LEU A 1 172 ? 9.907 13.051 -8.892 1.00 84.69 172 LEU A N 1
ATOM 1283 C CA . LEU A 1 172 ? 11.038 12.429 -9.576 1.00 84.69 172 LEU A CA 1
ATOM 1284 C C . LEU A 1 172 ? 10.796 12.402 -11.094 1.00 84.69 172 LEU A C 1
ATOM 1286 O O . LEU A 1 172 ? 9.719 11.972 -11.536 1.00 84.69 172 LEU A O 1
ATOM 1290 N N . PRO A 1 173 ? 11.786 12.842 -11.895 1.00 74.62 173 PRO A N 1
ATOM 1291 C CA . PRO A 1 173 ? 11.645 12.908 -13.337 1.00 74.62 173 PRO A CA 1
ATOM 1292 C C . PRO A 1 173 ? 11.380 11.514 -13.895 1.00 74.62 173 PRO A C 1
ATOM 1294 O O . PRO A 1 173 ? 12.018 10.535 -13.502 1.00 74.62 173 PRO A O 1
ATOM 1297 N N . SER A 1 174 ? 10.437 11.430 -14.831 1.00 61.94 174 SER A N 1
ATOM 1298 C CA . SER A 1 174 ? 10.221 10.227 -15.625 1.00 61.94 174 SER A CA 1
ATOM 1299 C C . SER A 1 174 ? 11.528 9.917 -16.353 1.00 61.94 174 SER A C 1
ATOM 1301 O O . SER A 1 174 ? 11.902 10.643 -17.278 1.00 61.94 174 SER A O 1
ATOM 1303 N N . GLY A 1 175 ? 12.260 8.883 -15.925 1.00 56.53 175 GLY A N 1
ATOM 1304 C CA . GLY A 1 175 ? 13.411 8.398 -16.681 1.00 56.53 175 GLY A CA 1
ATOM 1305 C C . GLY A 1 175 ? 12.972 8.178 -18.129 1.00 56.53 175 GLY A C 1
ATOM 1306 O O . GLY A 1 175 ? 11.872 7.670 -18.350 1.00 56.53 175 GLY A O 1
ATOM 1307 N N . LYS A 1 176 ? 13.775 8.638 -19.096 1.00 42.22 176 LYS A N 1
ATOM 1308 C CA . LYS A 1 176 ? 13.451 8.676 -20.533 1.00 42.22 176 LYS A CA 1
ATOM 1309 C C . LYS A 1 176 ? 13.229 7.278 -21.123 1.00 42.22 176 LYS A C 1
ATOM 1311 O O . LYS A 1 176 ? 14.073 6.798 -21.865 1.00 42.22 176 LYS A O 1
ATOM 1316 N N . ILE A 1 177 ? 12.112 6.630 -20.835 1.00 41.47 177 ILE A N 1
ATOM 1317 C CA . ILE A 1 177 ? 11.603 5.510 -21.622 1.00 41.47 177 ILE A CA 1
ATOM 1318 C C . ILE A 1 177 ? 10.082 5.652 -21.604 1.00 41.47 177 ILE A C 1
ATOM 1320 O O . ILE A 1 177 ? 9.470 5.614 -20.536 1.00 41.47 177 ILE A O 1
ATOM 1324 N N . LYS A 1 178 ? 9.533 5.958 -22.784 1.00 36.81 178 LYS A N 1
ATOM 1325 C CA . LYS A 1 178 ? 8.094 5.965 -23.064 1.00 36.81 178 LYS A CA 1
ATOM 1326 C C . LYS A 1 178 ? 7.495 4.589 -22.801 1.00 36.81 178 LYS A C 1
ATOM 1328 O O . LYS A 1 178 ? 8.196 3.600 -23.106 1.00 36.81 178 LYS A O 1
#

Secondary structure (DSSP, 8-state):
-HHHHHHHHHHHHHHHH---HHHHHHHHHHHHHHHHHHHHHHHHHHHHHHHHHHTT-HHHHHHHHHHHHHHHHHHHHHHHTHHHHHHHHH--SGGGHHHHHHHHHHHHHHHHHHHHHIIIIIIHHHHHHHHHHHHHHHHHHHHHHHHHHHHHSS--HHHHHHHHHHHHHHHS---S--

Solvent-accessible surface area (backbone atoms only — not comparable to full-atom values): 9304 Å² total; per-residue (Å²): 108,72,43,38,56,51,9,37,54,52,16,38,58,54,26,71,77,64,66,43,68,48,58,54,25,52,52,48,30,51,24,16,40,50,43,41,44,42,55,71,66,44,48,63,41,52,56,54,26,55,56,22,60,76,67,71,38,62,70,50,40,51,50,33,52,53,51,51,53,57,66,51,38,57,33,45,17,51,53,28,16,45,62,45,28,51,36,55,66,67,51,85,48,81,89,49,42,66,60,48,42,50,54,52,50,50,52,51,50,54,48,49,52,52,63,50,46,46,44,67,72,45,36,30,78,75,61,32,63,58,52,37,35,39,51,56,17,48,52,47,30,50,53,18,52,53,47,22,40,74,67,63,74,52,84,52,70,67,56,54,51,46,50,53,50,41,54,54,59,71,67,54,77,80,68,97,67,133

pLDDT: mean 86.8, std 10.78, range [36.81, 97.06]

Foldseek 3Di:
DVLLVLLQVVLLVVLVPDQALLVLLLLLLVLLLLLLCLVVQLVVLVVQLVVCVVVVNPVSVVVSVVSNCVSCSVSSSSVSSNLSSQLSVPCPDPVCSVVSSVVSVVVVVVCVVCVVCCCPPPCCVPPNDNVSSLVVSVVSLVVSVVSNCVRPVDDDPSNVVSVVSSVVSVPPDDDPDD

Radius of gyration: 18.24 Å; Cα contacts (8 Å, |Δi|>4): 175; chains: 1; bounding box: 42×32×47 Å

Mean predicted aligned error: 5.99 Å

Sequence (178 aa):
MFYLAIGYYLGGNFADKNPTPAKYYQLLSISAVLTASIPYISQPILFHASQAITAFDIPIATGAFIGTLLIFALPITILGCSSPYAIRLLLTHPDNSGSTAGKVYSLSTAGSIVGSFIPTLLTIPTYGTRNTYLLFGGILLITCIVGILLSSKKLNIASIVLITTYIAISQLPSGKIK